Protein AF-A0A257MTI8-F1 (afdb_monomer_lite)

Sequence (269 aa):
MWIFDSYYKGAVHLWARERGLVRTAVLKPPSFYLHLPDPATHRGMIEALESLYRLEEASFCTIYGRQEGYLIYADRSVAEKIEIQTRYAAELYNVDVRRDQQYLAERDIFPCGGEDESRFSPDFESPLRAMRLHFSGDPLRRRAISRVELAWGEAEDEKGTEDGGEERRLRRLEGDERRILSDLMELVRLHDPDVLLVDRGDLWMPLLAAKASRLGLEEHISRSGGFLHGIQLCLPGGWPEGHTSRGPAIRPASQPCGALHSRHPHLLL

Radius of gyration: 24.29 Å; chains: 1; bounding box: 54×58×71 Å

Structure (mmCIF, N/CA/C/O backbone):
data_AF-A0A257MTI8-F1
#
_entry.id   AF-A0A257MTI8-F1
#
loop_
_atom_site.group_PDB
_atom_site.id
_atom_site.type_symbol
_atom_site.label_atom_id
_atom_site.label_alt_id
_atom_site.label_comp_id
_atom_site.label_asym_id
_atom_site.label_entity_id
_atom_site.label_seq_id
_atom_site.pdbx_PDB_ins_code
_atom_site.Cartn_x
_atom_site.Cartn_y
_atom_site.Cartn_z
_atom_site.occupancy
_atom_site.B_iso_or_equiv
_atom_site.auth_seq_id
_atom_site.auth_comp_id
_atom_site.auth_asym_id
_atom_site.auth_atom_id
_atom_site.pdbx_PDB_model_num
ATOM 1 N N . MET A 1 1 ? -15.590 -3.852 -12.534 1.00 74.62 1 MET A N 1
ATOM 2 C CA . MET A 1 1 ? -14.655 -2.800 -13.009 1.00 74.62 1 MET A CA 1
ATOM 3 C C . MET A 1 1 ? -13.239 -3.324 -12.857 1.00 74.62 1 MET A C 1
ATOM 5 O O . MET A 1 1 ? -12.871 -3.616 -11.729 1.00 74.62 1 MET A O 1
ATOM 9 N N . TRP A 1 2 ? -12.454 -3.416 -13.936 1.00 80.75 2 TRP A N 1
ATOM 10 C CA . TRP A 1 2 ? -11.105 -3.986 -13.859 1.00 80.75 2 TRP A CA 1
ATOM 11 C C . TRP A 1 2 ? -10.100 -2.966 -13.321 1.00 80.75 2 TRP A C 1
ATOM 13 O O . TRP A 1 2 ? -9.698 -2.046 -14.037 1.00 80.75 2 TRP A O 1
ATOM 23 N N . ILE A 1 3 ? -9.724 -3.091 -12.048 1.00 84.06 3 ILE A N 1
ATOM 24 C CA . ILE A 1 3 ? -8.830 -2.143 -11.368 1.00 84.06 3 ILE A CA 1
ATOM 25 C C . ILE A 1 3 ? -7.390 -2.648 -11.439 1.00 84.06 3 ILE A C 1
ATOM 27 O O . ILE A 1 3 ? -7.091 -3.728 -10.937 1.00 84.06 3 ILE A O 1
ATOM 31 N N . PHE A 1 4 ? -6.512 -1.835 -12.022 1.00 82.81 4 PHE A N 1
ATOM 32 C CA . PHE A 1 4 ? -5.066 -2.044 -12.057 1.00 82.81 4 PHE A CA 1
ATOM 33 C C . PHE A 1 4 ? -4.373 -1.575 -10.784 1.00 82.81 4 PHE A C 1
ATOM 35 O O . PHE A 1 4 ? -3.463 -2.238 -10.297 1.00 82.81 4 PHE A O 1
ATOM 42 N N . ASP A 1 5 ? -4.789 -0.422 -10.259 1.00 82.69 5 ASP A N 1
ATOM 43 C CA . ASP A 1 5 ? -4.158 0.182 -9.090 1.00 82.69 5 ASP A CA 1
ATOM 44 C C . ASP A 1 5 ? -5.153 1.028 -8.291 1.00 82.69 5 ASP A C 1
ATOM 46 O O . ASP A 1 5 ? -6.152 1.530 -8.822 1.00 82.69 5 ASP A O 1
ATOM 50 N N . SER A 1 6 ? -4.871 1.207 -7.005 1.00 86.19 6 SER A N 1
ATOM 51 C CA . SER A 1 6 ? -5.621 2.084 -6.123 1.00 86.19 6 SER A CA 1
ATOM 52 C C . SER A 1 6 ? -4.715 2.824 -5.148 1.00 86.19 6 SER A C 1
ATOM 54 O O . SER A 1 6 ? -3.756 2.285 -4.599 1.00 86.19 6 SER A O 1
ATOM 56 N N . TYR A 1 7 ? -5.048 4.083 -4.878 1.00 85.94 7 TYR A N 1
ATOM 57 C CA . TYR A 1 7 ? -4.367 4.857 -3.845 1.00 85.94 7 TYR A CA 1
ATOM 58 C C . TYR A 1 7 ? -5.289 5.898 -3.211 1.00 85.94 7 TYR A C 1
ATOM 60 O O . TYR A 1 7 ? -6.355 6.233 -3.731 1.00 85.94 7 TYR A O 1
ATOM 68 N N . TYR A 1 8 ? -4.866 6.446 -2.071 1.00 84.38 8 TYR A N 1
ATOM 69 C CA . TYR A 1 8 ? -5.591 7.497 -1.361 1.00 84.38 8 TYR A CA 1
ATOM 70 C C . TYR A 1 8 ? -4.802 8.809 -1.326 1.00 84.38 8 TYR A C 1
ATOM 72 O O . TYR A 1 8 ? -3.669 8.853 -0.850 1.00 84.38 8 TYR A O 1
ATOM 80 N N . LYS A 1 9 ? -5.428 9.899 -1.781 1.00 84.19 9 LYS A N 1
ATOM 81 C CA . LYS A 1 9 ? -4.914 11.276 -1.673 1.00 84.19 9 LYS A CA 1
ATOM 82 C C . LYS A 1 9 ? -6.074 12.257 -1.489 1.00 84.19 9 LYS A C 1
ATOM 84 O O . LYS A 1 9 ? -6.546 12.873 -2.439 1.00 84.19 9 LYS A O 1
ATOM 89 N N . GLY A 1 10 ? -6.612 12.330 -0.270 1.00 83.75 10 GLY A N 1
ATOM 90 C CA . GLY A 1 10 ? -7.827 13.104 0.055 1.00 83.75 10 GLY A CA 1
ATOM 91 C C . GLY A 1 10 ? -9.127 12.544 -0.551 1.00 83.75 10 GLY A C 1
ATOM 92 O O . GLY A 1 10 ? -10.220 12.926 -0.152 1.00 83.75 10 GLY A O 1
ATOM 93 N N . ALA A 1 11 ? -9.011 11.618 -1.497 1.00 86.88 11 ALA A N 1
ATOM 94 C CA . ALA A 1 11 ? -10.049 10.788 -2.084 1.00 86.88 11 ALA A CA 1
ATOM 95 C C . ALA A 1 11 ? -9.410 9.445 -2.472 1.00 86.88 11 ALA A C 1
ATOM 97 O O . ALA A 1 11 ? -8.180 9.346 -2.525 1.00 86.88 11 ALA A O 1
ATOM 98 N N . VAL A 1 12 ? -10.222 8.424 -2.742 1.00 87.25 12 VAL A N 1
ATOM 99 C CA . VAL A 1 12 ? -9.733 7.174 -3.329 1.00 87.25 12 VAL A CA 1
ATOM 100 C C . VAL A 1 12 ? -9.647 7.356 -4.833 1.00 87.25 12 VAL A C 1
ATOM 102 O O . VAL A 1 12 ? -10.569 7.847 -5.479 1.00 87.25 12 VAL A O 1
ATOM 105 N N . HIS A 1 13 ? -8.507 6.986 -5.379 1.00 87.19 13 HIS A N 1
ATOM 106 C CA . HIS A 1 13 ? -8.210 6.999 -6.793 1.00 87.19 13 HIS A CA 1
ATOM 107 C C . HIS A 1 13 ? -8.095 5.551 -7.242 1.00 87.19 13 HIS A C 1
ATOM 109 O O . HIS A 1 13 ? -7.341 4.792 -6.640 1.00 87.19 13 HIS A O 1
ATOM 115 N N . LEU A 1 14 ? -8.866 5.179 -8.258 1.00 87.00 14 LEU A N 1
ATOM 116 C CA . LEU A 1 14 ? -8.877 3.847 -8.849 1.00 87.00 14 LEU A CA 1
ATOM 117 C C . LEU A 1 14 ? -8.410 3.978 -10.292 1.00 87.00 14 LEU A C 1
ATOM 119 O O . LEU A 1 14 ? -8.975 4.763 -11.052 1.00 87.00 14 LEU A O 1
ATOM 123 N N . TRP A 1 15 ? -7.381 3.236 -10.667 1.00 84.44 15 TRP A N 1
ATOM 124 C CA . TRP A 1 15 ? -6.911 3.155 -12.039 1.00 84.44 15 TRP A CA 1
ATOM 125 C C . TRP A 1 15 ? -7.579 1.951 -12.694 1.00 84.44 15 TRP A C 1
ATOM 127 O O . TRP A 1 15 ? -7.250 0.815 -12.367 1.00 84.44 15 TRP A O 1
ATOM 137 N N . ALA A 1 16 ? -8.570 2.192 -13.550 1.00 81.94 16 ALA A N 1
ATOM 138 C CA . ALA A 1 16 ? -9.372 1.142 -14.165 1.00 81.94 16 ALA A CA 1
ATOM 139 C C . ALA A 1 16 ? -9.130 1.061 -15.672 1.00 81.94 16 ALA A C 1
ATOM 141 O O . ALA A 1 16 ? -8.993 2.089 -16.336 1.00 81.94 16 ALA A O 1
ATOM 142 N N . ARG A 1 17 ? -9.145 -0.154 -16.224 1.00 77.06 17 ARG A N 1
ATOM 143 C CA . ARG A 1 17 ? -8.886 -0.396 -17.650 1.00 77.06 17 ARG A CA 1
ATOM 144 C C . ARG A 1 17 ? -9.821 0.389 -18.561 1.00 77.06 17 ARG A C 1
ATOM 146 O O . ARG A 1 17 ? -9.365 1.079 -19.464 1.00 77.06 17 ARG A O 1
ATOM 153 N N . GLU A 1 18 ? -11.124 0.329 -18.304 1.00 75.88 18 GLU A N 1
ATOM 154 C CA . GLU A 1 18 ? -12.132 0.906 -19.200 1.00 75.88 18 GLU A CA 1
ATOM 155 C C . GLU A 1 18 ? -12.275 2.428 -19.054 1.00 75.88 18 GLU A C 1
ATOM 157 O O . GLU A 1 18 ? -12.812 3.091 -19.938 1.00 75.88 18 GLU A O 1
ATOM 162 N N . ARG A 1 19 ? -11.860 2.990 -17.912 1.00 67.12 19 ARG A N 1
ATOM 163 C CA . ARG A 1 19 ? -12.182 4.377 -17.524 1.00 67.12 19 ARG A CA 1
ATOM 164 C C . ARG A 1 19 ? -10.955 5.229 -17.202 1.00 67.12 19 ARG A C 1
ATOM 166 O O . ARG A 1 19 ? -11.109 6.407 -16.886 1.00 67.12 19 ARG A O 1
ATOM 173 N N . GLY A 1 20 ? -9.756 4.653 -17.267 1.00 75.75 20 GLY A N 1
ATOM 174 C CA . GLY A 1 20 ? -8.535 5.289 -16.792 1.00 75.75 20 GLY A CA 1
ATOM 175 C C . GLY A 1 20 ? -8.624 5.626 -15.302 1.00 75.75 20 GLY A C 1
ATOM 176 O O . GLY A 1 20 ? -9.173 4.869 -14.500 1.00 75.75 20 GLY A O 1
ATOM 177 N N . LEU A 1 21 ? -8.087 6.785 -14.918 1.00 76.69 21 LEU A N 1
ATOM 178 C CA . LEU A 1 21 ? -8.111 7.242 -13.532 1.00 76.69 21 LEU A CA 1
ATOM 179 C C . LEU A 1 21 ? -9.516 7.713 -13.119 1.00 76.69 21 LEU A C 1
ATOM 181 O O . LEU A 1 21 ? -9.969 8.791 -13.501 1.00 76.69 21 LEU A O 1
ATOM 185 N N . VAL A 1 22 ? -10.162 6.949 -12.243 1.00 80.56 22 VAL A N 1
ATOM 186 C CA . VAL A 1 22 ? -11.437 7.284 -11.608 1.00 80.56 22 VAL A CA 1
ATOM 187 C C . VAL A 1 22 ? -11.180 7.801 -10.196 1.00 80.56 22 VAL A C 1
ATOM 189 O O . VAL A 1 22 ? -10.654 7.098 -9.334 1.00 80.56 22 VAL A O 1
ATOM 192 N N . ARG A 1 23 ? -11.583 9.043 -9.924 1.00 80.50 23 ARG A N 1
ATOM 193 C CA . ARG A 1 23 ? -11.554 9.613 -8.572 1.00 80.50 23 ARG A CA 1
ATOM 194 C C . ARG A 1 23 ? -12.895 9.383 -7.890 1.00 80.50 23 ARG A C 1
ATOM 196 O O . ARG A 1 23 ? -13.915 9.879 -8.360 1.00 80.50 23 ARG A O 1
ATOM 203 N N . THR A 1 24 ? -12.872 8.732 -6.734 1.00 78.31 24 THR A N 1
ATOM 204 C CA . THR A 1 24 ? -14.057 8.516 -5.906 1.00 78.31 24 THR A CA 1
ATOM 205 C C . THR A 1 24 ? -13.877 9.098 -4.510 1.00 78.31 24 THR A C 1
ATOM 207 O O . THR A 1 24 ? -12.867 8.889 -3.838 1.00 78.31 24 THR A O 1
ATOM 210 N N . ALA A 1 25 ? -14.872 9.853 -4.052 1.00 68.19 25 ALA A N 1
ATOM 211 C CA . ALA A 1 25 ? -14.860 10.420 -2.712 1.00 68.19 25 ALA A CA 1
ATOM 212 C C . ALA A 1 25 ? -14.921 9.313 -1.646 1.00 68.19 25 ALA A C 1
ATOM 214 O O . ALA A 1 25 ? -15.744 8.398 -1.721 1.00 68.19 25 ALA A O 1
ATOM 215 N N . VAL A 1 26 ? -14.068 9.425 -0.625 1.00 63.75 26 VAL A N 1
ATOM 216 C CA . VAL A 1 26 ? -14.186 8.605 0.585 1.00 63.75 26 VAL A CA 1
AT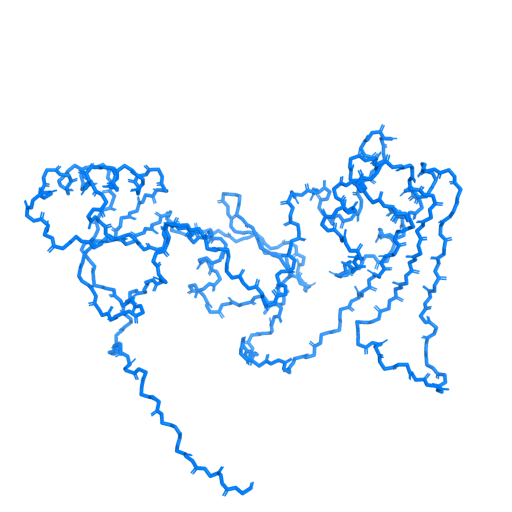OM 217 C C . VAL A 1 26 ? -15.148 9.302 1.527 1.00 63.75 26 VAL A C 1
ATOM 219 O O . VAL A 1 26 ? -14.919 10.441 1.917 1.00 63.75 26 VAL A O 1
ATOM 222 N N . LEU A 1 27 ? -16.233 8.616 1.875 1.00 63.06 27 LEU A N 1
ATOM 223 C CA . LEU A 1 27 ? -17.339 9.212 2.627 1.00 63.06 27 LEU A CA 1
ATOM 224 C C . LEU A 1 27 ? -17.143 9.185 4.149 1.00 63.06 27 LEU A C 1
ATOM 226 O O . LEU A 1 27 ? -17.849 9.890 4.860 1.00 63.06 27 LEU A O 1
ATOM 230 N N . LYS A 1 28 ? -16.219 8.369 4.666 1.00 73.25 28 LYS A N 1
ATOM 231 C CA . LYS A 1 28 ? -16.028 8.174 6.113 1.00 73.25 28 LYS A CA 1
ATOM 232 C C . LYS A 1 28 ? -14.661 8.682 6.566 1.00 73.25 28 LYS A C 1
ATOM 234 O O . LYS A 1 28 ? -13.735 8.603 5.768 1.00 73.25 28 LYS A O 1
ATOM 239 N N . PRO A 1 29 ? -14.482 9.138 7.817 1.00 80.38 29 PRO A N 1
ATOM 240 C CA . PRO A 1 29 ? -13.157 9.369 8.402 1.00 80.38 29 PRO A CA 1
ATOM 241 C C . PRO A 1 29 ? -12.362 8.052 8.557 1.00 80.38 29 PRO A C 1
ATOM 243 O O . PRO A 1 29 ? -12.941 6.972 8.390 1.00 80.38 29 PRO A O 1
ATOM 246 N N . PRO A 1 30 ? -11.043 8.097 8.832 1.00 86.81 30 PRO A N 1
ATOM 247 C CA . PRO A 1 30 ? -10.321 6.935 9.351 1.00 86.81 30 PRO A CA 1
ATOM 248 C C . PRO A 1 30 ? -10.959 6.457 10.655 1.00 86.81 30 PRO A C 1
ATOM 250 O O . PRO A 1 30 ? -11.471 7.263 11.434 1.00 86.81 30 PRO A O 1
ATOM 253 N N . SER A 1 31 ? -10.980 5.143 10.847 1.00 92.38 31 SER A N 1
ATOM 254 C CA . SER A 1 31 ? -11.559 4.539 12.038 1.00 92.38 31 SER A CA 1
ATOM 255 C C . SER A 1 31 ? -10.975 3.162 12.306 1.00 92.38 31 SER A C 1
ATOM 257 O O . SER A 1 31 ? -10.708 2.425 11.358 1.00 92.38 31 SER A O 1
ATOM 259 N N . PHE A 1 32 ? -10.870 2.792 13.576 1.00 94.44 32 PHE A N 1
ATOM 260 C CA . PHE A 1 32 ? -10.380 1.491 14.022 1.00 94.44 32 PHE A CA 1
ATOM 261 C C . PHE A 1 32 ? -11.199 0.988 15.213 1.00 94.44 32 PHE A C 1
ATOM 263 O O . PHE A 1 32 ? -11.864 1.777 15.893 1.00 94.44 32 PHE A O 1
ATOM 270 N N . TYR A 1 33 ? -11.170 -0.322 15.457 1.00 96.25 33 TYR A N 1
ATOM 271 C CA . TYR A 1 33 ? -11.830 -0.905 16.624 1.00 96.25 33 TYR A CA 1
ATOM 272 C C . TYR A 1 33 ? -10.858 -1.025 17.794 1.00 96.25 33 TYR A C 1
ATOM 274 O O . TYR A 1 33 ? -9.679 -1.320 17.602 1.00 96.25 33 TYR A O 1
ATOM 282 N N . LEU A 1 34 ? -11.382 -0.833 18.999 1.00 97.06 34 LEU A N 1
ATOM 283 C CA . LEU A 1 34 ? -10.705 -1.019 20.273 1.00 97.06 34 LEU A CA 1
ATOM 284 C C . LEU A 1 34 ? -11.485 -2.036 21.102 1.00 97.06 34 LEU A C 1
ATOM 286 O O . LEU A 1 34 ? -12.664 -1.830 21.376 1.00 97.06 34 LEU A O 1
ATOM 290 N N . HIS A 1 35 ? -10.812 -3.083 21.560 1.00 96.44 35 HIS A N 1
ATOM 291 C CA . HIS A 1 35 ? -11.269 -3.935 22.648 1.00 96.44 35 HIS A CA 1
ATOM 292 C C . HIS A 1 35 ? -10.339 -3.765 23.854 1.00 96.44 35 HIS A C 1
ATOM 294 O O . HIS A 1 35 ? -9.115 -3.725 23.720 1.00 96.44 35 HIS A O 1
ATOM 300 N N . LEU A 1 36 ? -10.933 -3.646 25.039 1.00 95.25 36 LEU A N 1
ATOM 301 C CA . LEU A 1 36 ? -10.227 -3.577 26.314 1.00 95.25 36 LEU A CA 1
ATOM 302 C C . LEU A 1 36 ? -10.679 -4.766 27.168 1.00 95.25 36 LEU A C 1
ATOM 304 O O . LEU A 1 36 ? -11.879 -4.865 27.428 1.00 95.25 36 LEU A O 1
ATOM 308 N N . PRO A 1 37 ? -9.758 -5.625 27.645 1.00 90.94 37 PRO A N 1
ATOM 309 C CA . PRO A 1 37 ? -10.112 -6.737 28.529 1.00 90.94 37 PRO A CA 1
ATOM 310 C C . PRO A 1 37 ? -10.783 -6.285 29.835 1.00 90.94 37 PRO A C 1
ATOM 312 O O . PRO A 1 37 ? -11.686 -6.953 30.329 1.00 90.94 37 PRO A O 1
ATOM 315 N N . ASP A 1 38 ? -10.362 -5.134 30.372 1.00 91.12 38 ASP A N 1
ATOM 316 C CA . ASP A 1 38 ? -10.988 -4.476 31.520 1.00 91.12 38 ASP A CA 1
ATOM 317 C C . ASP A 1 38 ? -11.201 -2.979 31.222 1.00 91.12 38 ASP A C 1
ATOM 319 O O . ASP A 1 38 ? -10.305 -2.156 31.416 1.00 91.12 38 ASP A O 1
ATOM 323 N N . PRO A 1 39 ? -12.379 -2.574 30.717 1.00 90.62 39 PRO A N 1
ATOM 324 C CA . PRO A 1 39 ? -12.663 -1.165 30.450 1.00 90.62 39 PRO A CA 1
ATOM 325 C C . PRO A 1 39 ? -12.681 -0.299 31.720 1.00 90.62 39 PRO A C 1
ATOM 327 O O . PRO A 1 39 ? -12.441 0.910 31.653 1.00 90.62 39 PRO A O 1
ATOM 330 N N . ALA A 1 40 ? -12.946 -0.885 32.896 1.00 92.00 40 ALA A N 1
ATOM 331 C CA . ALA A 1 40 ? -13.096 -0.129 34.135 1.00 92.00 40 ALA A CA 1
ATOM 332 C C . ALA A 1 40 ? -11.767 0.484 34.605 1.00 92.00 40 ALA A C 1
ATOM 334 O O . ALA A 1 40 ? -11.764 1.597 35.138 1.00 92.00 40 ALA A O 1
ATOM 335 N N . THR A 1 41 ? -10.637 -0.179 34.343 1.00 93.06 41 THR A N 1
ATOM 336 C CA . THR A 1 41 ? -9.292 0.340 34.652 1.00 93.06 41 THR A CA 1
ATOM 337 C C . THR A 1 41 ? -8.868 1.494 33.748 1.00 93.06 41 THR A C 1
ATOM 339 O O . THR A 1 41 ? -7.884 2.175 34.041 1.00 93.06 41 THR A O 1
ATOM 342 N N . HIS A 1 42 ? -9.608 1.747 32.667 1.00 93.62 42 HIS A N 1
ATOM 343 C CA . HIS A 1 42 ? -9.275 2.744 31.652 1.00 93.62 42 HIS A CA 1
ATOM 344 C C . HIS A 1 42 ? -10.362 3.813 31.456 1.00 93.62 42 HIS A C 1
ATOM 346 O O . HIS A 1 42 ? -10.316 4.543 30.468 1.00 93.62 42 HIS A O 1
ATOM 352 N N . ARG A 1 43 ? -11.297 3.975 32.406 1.00 93.81 43 ARG A N 1
ATOM 353 C CA . ARG A 1 43 ? -12.413 4.944 32.306 1.00 93.81 43 ARG A CA 1
ATOM 354 C C . ARG A 1 43 ? -11.983 6.357 31.928 1.00 93.81 43 ARG A C 1
ATOM 356 O O . ARG A 1 43 ? -12.509 6.903 30.971 1.00 93.81 43 ARG A O 1
ATOM 363 N N . GLY A 1 44 ? -10.971 6.911 32.598 1.00 94.81 44 GLY A N 1
ATOM 364 C CA . GLY A 1 44 ? -10.496 8.265 32.288 1.00 94.81 44 GLY A CA 1
ATOM 365 C C . GLY A 1 44 ? -9.928 8.409 30.868 1.00 94.81 44 GLY A C 1
ATOM 366 O O . GLY A 1 44 ? -10.013 9.480 30.277 1.00 94.81 44 GLY A O 1
ATOM 367 N N . MET A 1 45 ? -9.376 7.335 30.290 1.00 95.50 45 MET A N 1
ATOM 368 C CA . MET A 1 45 ? -8.955 7.324 28.885 1.00 95.50 45 MET A CA 1
ATOM 369 C C . MET A 1 45 ? -10.167 7.286 27.951 1.00 95.50 45 MET A C 1
ATOM 371 O O . MET A 1 45 ? -10.188 8.019 26.970 1.00 95.50 45 MET A O 1
ATOM 375 N N . ILE A 1 46 ? -11.164 6.451 28.256 1.00 95.44 46 ILE A N 1
ATOM 376 C CA . ILE A 1 46 ? -12.394 6.323 27.463 1.00 95.44 46 ILE A CA 1
ATOM 377 C C . ILE A 1 46 ? -13.151 7.658 27.448 1.00 95.44 46 ILE A C 1
ATOM 379 O O . ILE A 1 46 ? -13.437 8.167 26.372 1.00 95.44 46 ILE A O 1
ATOM 383 N N . GLU A 1 47 ? -13.357 8.287 28.608 1.00 95.50 47 GLU A N 1
ATOM 384 C CA . GLU A 1 47 ? -13.993 9.611 28.730 1.00 95.50 47 GLU A CA 1
ATOM 385 C C . GLU A 1 47 ? -13.237 10.685 27.925 1.00 95.50 47 GLU A C 1
ATOM 387 O O . GLU A 1 47 ? -13.833 11.507 27.225 1.00 95.50 47 GLU A O 1
ATOM 392 N N . ALA A 1 48 ? -11.900 10.663 27.968 1.00 95.81 48 ALA A N 1
ATOM 393 C CA . ALA A 1 48 ? -11.086 11.571 27.166 1.00 95.81 48 ALA A CA 1
ATOM 394 C C . ALA A 1 48 ? -11.256 11.314 25.658 1.00 95.81 48 ALA A C 1
ATOM 396 O O . ALA A 1 48 ? -11.378 12.269 24.889 1.00 95.81 48 ALA A O 1
ATOM 397 N N . LEU A 1 49 ? -11.301 10.049 25.228 1.00 95.56 49 LEU A N 1
ATOM 398 C CA . LEU A 1 49 ? -11.543 9.681 23.831 1.00 95.56 49 LEU A CA 1
ATOM 399 C C . LEU A 1 49 ? -12.931 10.126 23.359 1.00 95.56 49 LEU A C 1
ATOM 401 O O . LEU A 1 49 ? -13.020 10.686 22.272 1.00 95.56 49 LEU A O 1
ATOM 405 N N . GLU A 1 50 ? -13.974 9.950 24.174 1.00 95.31 50 GLU A N 1
ATOM 406 C CA . GLU A 1 50 ? -15.338 10.425 23.889 1.00 95.31 50 GLU A CA 1
ATOM 407 C C . GLU A 1 50 ? -15.404 11.947 23.732 1.00 95.31 50 GLU A C 1
ATOM 409 O O . GLU A 1 50 ? -16.143 12.458 22.892 1.00 95.31 50 GLU A O 1
ATOM 414 N N . SER A 1 51 ? -14.616 12.684 24.521 1.00 95.88 51 SER A N 1
ATOM 415 C CA . SER A 1 51 ? -14.583 14.149 24.452 1.00 95.88 51 SER A CA 1
ATOM 416 C C . SER A 1 51 ? -13.857 14.692 23.214 1.00 95.88 51 SER A C 1
ATOM 418 O O . SER A 1 51 ? -14.193 15.771 22.724 1.00 95.88 51 SER A O 1
ATOM 420 N N . LEU A 1 52 ? -12.850 13.966 22.712 1.00 95.44 52 LEU A N 1
ATOM 421 C CA . LEU A 1 52 ? -11.950 14.428 21.648 1.00 95.44 52 LEU A CA 1
ATOM 422 C C . LEU A 1 52 ? -12.306 13.865 20.270 1.00 95.44 52 LEU A C 1
ATOM 424 O O . LEU A 1 52 ? -12.024 14.502 19.254 1.00 95.44 52 LEU A O 1
ATOM 428 N N . TYR A 1 53 ? -12.893 12.671 20.226 1.00 95.31 53 TYR A N 1
ATOM 429 C CA . TYR A 1 53 ? -13.166 11.926 19.005 1.00 95.31 53 TYR A CA 1
ATOM 430 C C . TYR A 1 53 ? -14.588 11.382 19.017 1.00 95.31 53 TYR A C 1
ATOM 432 O O . TYR A 1 53 ? -15.206 11.181 20.058 1.00 95.31 53 TYR A O 1
ATOM 440 N N . ARG A 1 54 ? -15.106 11.065 17.828 1.00 95.31 54 ARG A N 1
ATOM 441 C CA . ARG A 1 54 ? -16.323 10.260 17.742 1.00 95.31 54 ARG A CA 1
ATOM 442 C C . ARG A 1 54 ? -15.982 8.835 18.184 1.00 95.31 54 ARG A C 1
ATOM 444 O O . ARG A 1 54 ? -15.195 8.159 17.517 1.00 95.31 54 ARG A O 1
ATOM 451 N N . LEU A 1 55 ? -16.593 8.409 19.283 1.00 95.12 55 LEU A N 1
ATOM 452 C CA . LEU A 1 55 ? -16.522 7.064 19.841 1.00 95.12 55 LEU A CA 1
ATOM 453 C C . LEU A 1 55 ? -17.912 6.427 19.779 1.00 95.12 55 LEU A C 1
ATOM 455 O O . LEU A 1 55 ? -18.901 7.063 20.134 1.00 95.12 55 LEU A O 1
ATOM 459 N N . GLU A 1 56 ? -17.999 5.184 19.321 1.00 95.44 56 GLU A N 1
ATOM 460 C CA . GLU A 1 56 ? -19.242 4.409 19.342 1.00 95.44 56 GLU A CA 1
ATOM 461 C C . GLU A 1 56 ? -18.992 3.067 20.010 1.00 95.44 56 GLU A C 1
ATOM 463 O O . GLU A 1 56 ? -18.086 2.348 19.592 1.00 95.44 56 GLU A O 1
ATOM 468 N N . GLU A 1 57 ? -19.821 2.684 20.979 1.00 95.38 57 GLU A N 1
ATOM 469 C CA . GLU A 1 57 ? -19.868 1.291 21.422 1.00 95.38 57 GLU A CA 1
ATOM 470 C C . GLU A 1 57 ? -20.214 0.391 20.231 1.00 95.38 57 GLU A C 1
ATOM 472 O O . GLU A 1 57 ? -21.109 0.679 19.427 1.00 95.38 57 GLU A O 1
ATOM 477 N N . ALA A 1 58 ? -19.445 -0.678 20.064 1.00 94.19 58 ALA A N 1
ATOM 478 C CA . ALA A 1 58 ? -19.561 -1.555 18.920 1.00 94.19 58 ALA A CA 1
ATOM 479 C C . ALA A 1 58 ? -19.238 -2.995 19.296 1.00 94.19 58 ALA A C 1
ATOM 481 O O . ALA A 1 58 ? -18.231 -3.290 19.936 1.00 94.19 58 ALA A O 1
ATOM 482 N N . SER A 1 59 ? -20.059 -3.889 18.763 1.00 94.94 59 SER A N 1
ATOM 483 C CA . SER A 1 59 ? -19.756 -5.306 18.688 1.00 94.94 59 SER A CA 1
ATOM 484 C C . SER A 1 59 ? -19.141 -5.613 17.322 1.00 94.94 59 SER A C 1
ATOM 486 O O . SER A 1 59 ? -19.617 -5.097 16.305 1.00 94.94 59 SER A O 1
ATOM 488 N N . PHE A 1 60 ? -18.085 -6.422 17.270 1.00 94.19 60 PHE A N 1
ATOM 489 C CA . PHE A 1 60 ? -17.382 -6.767 16.029 1.00 94.19 60 PHE A CA 1
ATOM 490 C C . PHE A 1 60 ? -16.873 -8.216 16.045 1.00 94.19 60 PHE A C 1
ATOM 492 O O . PHE A 1 60 ? -16.501 -8.738 17.091 1.00 94.19 60 PHE A O 1
ATOM 499 N N . CYS A 1 61 ? -16.877 -8.901 14.896 1.00 93.69 61 CYS A N 1
ATOM 500 C CA . CYS A 1 61 ? -16.272 -10.229 14.757 1.00 93.69 61 CYS A CA 1
ATOM 501 C C . CYS A 1 61 ? -14.782 -10.056 14.396 1.00 93.69 61 CYS A C 1
ATOM 503 O O . CYS A 1 61 ? -14.441 -9.308 13.478 1.00 93.69 61 CYS A O 1
ATOM 505 N N . THR A 1 62 ? -13.913 -10.779 15.092 1.00 90.94 62 THR A N 1
ATOM 506 C CA . THR A 1 62 ? -12.498 -10.998 14.755 1.00 90.94 62 THR A CA 1
ATOM 507 C C . THR A 1 62 ? -12.322 -12.426 14.232 1.00 90.94 62 THR A C 1
ATOM 509 O O . THR A 1 62 ? -13.249 -13.238 14.305 1.00 90.94 62 THR A O 1
ATOM 512 N N . ILE A 1 63 ? -11.115 -12.784 13.789 1.00 88.00 63 ILE A N 1
ATOM 513 C CA . ILE A 1 63 ? -10.780 -14.182 13.460 1.00 88.00 63 ILE A CA 1
ATOM 514 C C . ILE A 1 63 ? -10.906 -15.141 14.661 1.00 88.00 63 ILE A C 1
ATOM 516 O O . ILE A 1 63 ? -11.034 -16.346 14.467 1.00 88.00 63 ILE A O 1
ATOM 520 N N . TYR A 1 64 ? -10.902 -14.616 15.891 1.00 88.44 64 TYR A N 1
ATOM 521 C CA . TYR A 1 64 ? -11.029 -15.385 17.134 1.00 88.44 64 TYR A CA 1
ATOM 522 C C . TYR A 1 64 ? -12.451 -15.379 17.707 1.00 88.44 64 TYR A C 1
ATOM 524 O O . TYR A 1 64 ? -12.696 -15.962 18.760 1.00 88.44 64 TYR A O 1
ATOM 532 N N . GLY A 1 65 ? -13.396 -14.733 17.022 1.00 91.06 65 GLY A N 1
ATOM 533 C CA . GLY A 1 65 ? -14.782 -14.621 17.458 1.00 91.06 65 GLY A CA 1
ATOM 534 C C . GLY A 1 65 ? -15.208 -13.188 17.748 1.00 91.06 65 GLY A C 1
ATOM 535 O O . GLY A 1 65 ? -14.520 -12.218 17.422 1.00 91.06 65 GLY A O 1
ATOM 536 N N . ARG A 1 66 ? -16.409 -13.065 18.309 1.00 95.06 66 ARG A N 1
ATOM 537 C CA . ARG A 1 66 ? -17.076 -11.789 18.570 1.00 95.06 66 ARG A CA 1
ATOM 538 C C . ARG A 1 66 ? -16.477 -11.097 19.792 1.00 95.06 66 ARG A C 1
ATOM 540 O O . ARG A 1 66 ? -16.260 -11.746 20.808 1.00 95.06 66 ARG A O 1
ATOM 547 N N . GLN A 1 67 ? -16.265 -9.793 19.677 1.00 95.31 67 GLN A N 1
ATOM 548 C CA . GLN A 1 67 ? -15.770 -8.920 20.732 1.00 95.31 67 GLN A CA 1
ATOM 549 C C . GLN A 1 67 ? -16.711 -7.735 20.933 1.00 95.31 67 GLN A C 1
ATOM 551 O O . GLN A 1 67 ? -17.344 -7.263 19.986 1.00 95.31 67 GLN A O 1
ATOM 556 N N . GLU A 1 68 ? -16.765 -7.251 22.170 1.00 95.56 68 GLU A N 1
ATOM 557 C CA . GLU A 1 68 ? -17.400 -5.986 22.537 1.00 95.56 68 GLU A CA 1
ATOM 558 C C . GLU A 1 68 ? -16.320 -4.930 22.775 1.00 95.56 68 GLU A C 1
ATOM 560 O O . GLU A 1 68 ? -15.253 -5.221 23.323 1.00 95.56 68 GLU A O 1
ATOM 565 N N . GLY A 1 69 ? -16.583 -3.697 22.364 1.00 95.81 69 GLY A N 1
ATOM 566 C CA . GLY A 1 69 ? -15.631 -2.611 22.517 1.00 95.81 69 GLY A CA 1
ATOM 567 C C . GLY A 1 69 ? -16.125 -1.338 21.856 1.00 95.81 69 GLY A C 1
ATOM 568 O O . GLY A 1 69 ? -17.305 -1.003 21.934 1.00 95.81 69 GLY A O 1
ATOM 569 N N . TYR A 1 70 ? -15.217 -0.631 21.193 1.00 96.38 70 TYR A N 1
ATOM 570 C CA . TYR A 1 70 ? -15.481 0.688 20.638 1.00 96.38 70 TYR A CA 1
ATOM 571 C C . TYR A 1 70 ? -15.006 0.801 19.190 1.00 96.38 70 TYR A C 1
ATOM 573 O O . TYR A 1 70 ? -13.964 0.267 18.823 1.00 96.38 70 TYR A O 1
ATOM 581 N N . LEU A 1 71 ? -15.746 1.542 18.369 1.00 96.12 71 LEU A N 1
ATOM 582 C CA . LEU A 1 71 ? -15.291 2.080 17.093 1.00 96.12 71 LEU A CA 1
ATOM 583 C C . LEU A 1 71 ? -14.858 3.533 17.312 1.00 96.12 71 LEU A C 1
ATOM 585 O O . LEU A 1 71 ? -15.677 4.383 17.664 1.00 96.12 71 LEU A O 1
ATOM 589 N N . ILE A 1 72 ? -13.580 3.813 17.078 1.00 95.88 72 ILE A N 1
ATOM 590 C CA . ILE A 1 72 ? -12.987 5.145 17.222 1.00 95.88 72 ILE A CA 1
ATOM 591 C C . ILE A 1 72 ? -12.778 5.730 15.830 1.00 95.88 72 ILE A C 1
ATOM 593 O O . ILE A 1 72 ? -12.119 5.108 15.000 1.00 95.88 72 ILE A O 1
ATOM 597 N N . TYR A 1 73 ? -13.287 6.935 15.572 1.00 94.00 73 TYR A N 1
ATOM 598 C CA . TYR A 1 73 ? -13.025 7.663 14.327 1.00 94.00 73 TYR A CA 1
ATOM 599 C C . TYR A 1 73 ? -11.814 8.580 14.496 1.00 94.00 73 TYR A C 1
ATOM 601 O O . TYR A 1 73 ? -11.947 9.783 14.737 1.00 94.00 73 TYR A O 1
ATOM 609 N N . ALA A 1 74 ? -10.629 7.990 14.391 1.00 93.00 74 ALA A N 1
ATOM 610 C CA . ALA A 1 74 ? -9.360 8.688 14.478 1.00 93.00 74 ALA A CA 1
ATOM 611 C C . ALA A 1 74 ? -8.305 8.029 13.582 1.00 93.00 74 ALA A C 1
ATOM 613 O O . ALA A 1 74 ? -8.512 6.944 13.032 1.00 93.00 74 ALA A O 1
ATOM 614 N N . ASP A 1 75 ? -7.173 8.708 13.419 1.00 90.38 75 ASP A N 1
ATOM 615 C CA . ASP A 1 75 ? -6.025 8.164 12.705 1.00 90.38 75 ASP A CA 1
ATOM 616 C C . ASP A 1 75 ? -5.153 7.263 13.597 1.00 90.38 75 ASP A C 1
ATOM 618 O O . ASP A 1 75 ? -5.352 7.125 14.808 1.00 90.38 75 ASP A O 1
ATOM 622 N N . ARG A 1 76 ? -4.147 6.650 12.970 1.00 92.00 76 ARG A N 1
ATOM 623 C CA . ARG A 1 76 ? -3.186 5.753 13.615 1.00 92.00 76 ARG A CA 1
ATOM 624 C C . ARG A 1 76 ? -2.429 6.399 14.784 1.00 92.00 76 ARG A C 1
ATOM 626 O O . ARG A 1 76 ? -2.069 5.692 15.718 1.00 92.00 76 ARG A O 1
ATOM 633 N N . SER A 1 77 ? -2.220 7.716 14.784 1.00 94.06 77 SER A N 1
ATOM 634 C CA . SER A 1 77 ? -1.484 8.377 15.872 1.00 94.06 77 SER A CA 1
ATOM 635 C C . SER A 1 77 ? -2.232 8.302 17.208 1.00 94.06 77 SER A C 1
ATOM 637 O O . SER A 1 77 ? -1.623 8.324 18.278 1.00 94.06 77 SER A O 1
ATOM 639 N N . VAL A 1 78 ? -3.563 8.193 17.161 1.00 95.75 78 VAL A N 1
ATOM 640 C CA . VAL A 1 78 ? -4.404 8.005 18.347 1.00 95.75 78 VAL A CA 1
ATOM 641 C C . VAL A 1 78 ? -4.343 6.561 18.830 1.00 95.75 78 VAL A C 1
ATOM 643 O O . VAL A 1 78 ? -4.215 6.339 20.032 1.00 95.75 78 VAL A O 1
ATOM 646 N N . ALA A 1 79 ? -4.362 5.596 17.909 1.00 95.69 79 ALA A N 1
ATOM 647 C CA . ALA A 1 79 ? -4.173 4.180 18.219 1.00 95.69 79 ALA A CA 1
ATOM 648 C C . ALA A 1 79 ? -2.854 3.944 18.983 1.00 95.69 79 ALA A C 1
ATOM 650 O O . ALA A 1 79 ? -2.869 3.361 20.063 1.00 95.69 79 ALA A O 1
ATOM 651 N N . GLU A 1 80 ? -1.744 4.513 18.502 1.00 95.62 80 GLU A N 1
ATOM 652 C CA . GLU A 1 80 ? -0.423 4.408 19.148 1.00 95.62 80 GLU A CA 1
ATOM 653 C C . GLU A 1 80 ? -0.419 4.978 20.581 1.00 95.62 80 GLU A C 1
ATOM 655 O O . GLU A 1 80 ? 0.177 4.409 21.498 1.00 95.62 80 GLU A O 1
ATOM 660 N N . LYS A 1 81 ? -1.1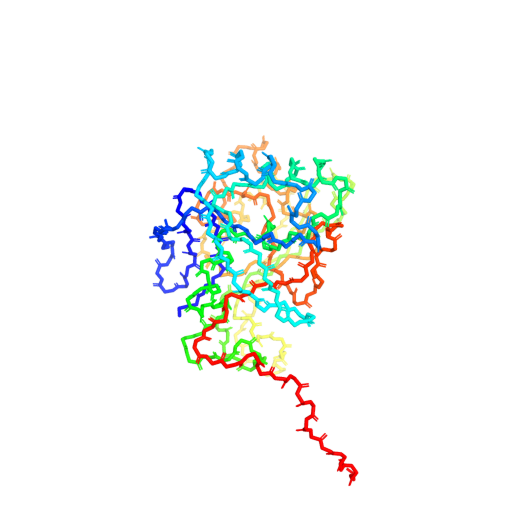32 6.086 20.823 1.00 96.56 81 LYS A N 1
ATOM 661 C CA . LYS A 1 81 ? -1.272 6.658 22.175 1.00 96.56 81 LYS A CA 1
ATOM 662 C C . LYS A 1 81 ? -2.080 5.755 23.105 1.00 96.56 81 LYS A C 1
ATOM 664 O O . LYS A 1 81 ? -1.727 5.639 24.279 1.00 96.56 81 LYS A O 1
ATOM 669 N N . ILE A 1 82 ? -3.137 5.122 22.594 1.00 96.38 82 ILE A N 1
ATOM 670 C CA . ILE A 1 82 ? -3.959 4.175 23.358 1.00 96.38 82 ILE A CA 1
ATOM 671 C C . ILE A 1 82 ? -3.114 2.972 23.786 1.00 96.38 82 ILE A C 1
ATOM 673 O O . ILE A 1 82 ? -3.171 2.578 24.951 1.00 96.38 82 ILE A O 1
ATOM 677 N N . GLU A 1 83 ? -2.284 2.418 22.899 1.00 95.19 83 GLU A N 1
ATOM 678 C CA . GLU A 1 83 ? -1.375 1.315 23.247 1.00 95.19 83 GLU A CA 1
ATOM 679 C C . GLU A 1 83 ? -0.441 1.702 24.394 1.00 95.19 83 GLU A C 1
ATOM 681 O O . GLU A 1 83 ? -0.374 1.005 25.408 1.00 95.19 83 GLU A O 1
ATOM 686 N N . ILE A 1 84 ? 0.222 2.856 24.287 1.00 95.19 84 ILE A N 1
ATOM 687 C CA . ILE A 1 84 ? 1.147 3.341 25.318 1.00 95.19 84 ILE A CA 1
ATOM 688 C C . ILE A 1 84 ? 0.418 3.544 26.654 1.00 95.19 84 ILE A C 1
ATOM 690 O O . ILE A 1 84 ? 0.880 3.073 27.696 1.00 95.19 84 ILE A O 1
ATOM 694 N N . GLN A 1 85 ? -0.734 4.218 26.640 1.00 95.00 85 GLN A N 1
ATOM 695 C CA . GLN A 1 85 ? -1.492 4.537 27.851 1.00 95.00 85 GLN A CA 1
ATOM 696 C C . GLN A 1 85 ? -2.066 3.288 28.536 1.00 95.00 85 GLN A C 1
ATOM 698 O O . GLN A 1 85 ? -2.123 3.228 29.765 1.00 95.00 85 GLN A O 1
ATOM 703 N N . THR A 1 86 ? -2.443 2.273 27.758 1.00 94.50 86 THR A N 1
ATOM 704 C CA . THR A 1 86 ? -2.936 0.985 28.272 1.00 94.50 86 THR A CA 1
ATOM 705 C C . THR A 1 86 ? -1.820 -0.008 28.582 1.00 94.50 86 THR A C 1
ATOM 707 O O . THR A 1 86 ? -2.108 -1.123 29.005 1.00 94.50 86 THR A O 1
ATOM 710 N N . ARG A 1 87 ? -0.545 0.374 28.408 1.00 93.25 87 ARG A N 1
ATOM 711 C CA . ARG A 1 87 ? 0.615 -0.525 28.541 1.00 93.25 87 ARG A CA 1
ATOM 712 C C . ARG A 1 87 ? 0.471 -1.777 27.667 1.00 93.25 87 ARG A C 1
ATOM 714 O O . ARG A 1 87 ? 0.783 -2.879 28.111 1.00 93.25 87 ARG A O 1
ATOM 721 N N . TYR A 1 88 ? -0.010 -1.586 26.440 1.00 91.31 88 TYR A N 1
ATOM 722 C CA . TYR A 1 88 ? -0.265 -2.629 25.444 1.00 91.31 88 TYR A CA 1
ATOM 723 C C . TYR A 1 88 ? -1.322 -3.665 25.864 1.00 91.31 88 TYR A C 1
ATOM 725 O O . TYR A 1 88 ? -1.363 -4.764 25.317 1.00 91.31 88 TYR A O 1
ATOM 733 N N . ALA A 1 89 ? -2.191 -3.326 26.825 1.00 92.75 89 ALA A N 1
ATOM 734 C CA . ALA A 1 89 ? -3.349 -4.150 27.169 1.00 92.75 89 ALA A CA 1
ATOM 735 C C . ALA A 1 89 ? -4.511 -3.984 26.173 1.00 92.75 89 ALA A C 1
ATOM 737 O O . ALA A 1 89 ? -5.365 -4.864 26.083 1.00 92.75 89 ALA A O 1
ATOM 738 N N . ALA A 1 90 ? -4.564 -2.864 25.444 1.00 95.00 90 ALA A N 1
ATOM 739 C CA . ALA A 1 90 ? -5.557 -2.646 24.401 1.00 95.00 90 ALA A CA 1
ATOM 740 C C . ALA A 1 90 ? -5.360 -3.590 23.215 1.00 95.00 90 ALA A C 1
ATOM 742 O O . ALA A 1 90 ? -4.248 -3.794 22.732 1.00 95.00 90 ALA A O 1
ATOM 743 N N . GLU A 1 91 ? -6.470 -4.096 22.691 1.00 95.50 91 GLU A N 1
ATOM 744 C CA . GLU A 1 91 ? -6.503 -4.811 21.426 1.00 95.50 91 GLU A CA 1
ATOM 745 C C . GLU A 1 91 ? -7.098 -3.901 20.357 1.00 95.50 91 GLU A C 1
ATOM 747 O O . GLU A 1 91 ? -8.271 -3.526 20.418 1.00 95.50 91 GLU A O 1
ATOM 752 N N . LEU A 1 92 ? -6.278 -3.531 19.379 1.00 95.69 92 LEU A N 1
ATOM 753 C CA . LEU A 1 92 ? -6.656 -2.623 18.306 1.00 95.69 92 LEU A CA 1
ATOM 754 C C . LEU A 1 92 ? -6.763 -3.378 16.983 1.00 95.69 92 LEU A C 1
ATOM 756 O O . LEU A 1 92 ? -5.932 -4.232 16.673 1.00 95.69 92 LEU A O 1
ATOM 760 N N . TYR A 1 93 ? -7.784 -3.047 16.195 1.00 94.75 93 TYR A N 1
ATOM 761 C CA . TYR A 1 93 ? -8.079 -3.722 14.933 1.00 94.75 93 TYR A CA 1
ATOM 762 C C . TYR A 1 93 ? -8.309 -2.719 13.809 1.00 94.75 93 TYR A C 1
ATOM 764 O O . TYR A 1 93 ? -8.923 -1.670 14.008 1.00 94.75 93 TYR A O 1
ATOM 772 N N . ASN A 1 94 ? -7.874 -3.085 12.604 1.00 92.69 94 ASN A N 1
ATOM 773 C CA . ASN A 1 94 ? -7.979 -2.296 11.374 1.00 92.69 94 ASN A CA 1
ATOM 774 C C . ASN A 1 94 ? -7.229 -0.946 11.389 1.00 92.69 94 ASN A C 1
ATOM 776 O O . ASN A 1 94 ? -7.511 -0.082 10.560 1.00 92.69 94 ASN A O 1
ATOM 780 N N . VAL A 1 95 ? -6.276 -0.747 12.305 1.00 92.38 95 VAL A N 1
ATOM 781 C CA . VAL A 1 95 ? -5.480 0.495 12.408 1.00 92.38 95 VAL A CA 1
ATOM 782 C C . VAL A 1 95 ? -4.608 0.719 11.165 1.00 92.38 95 VAL A C 1
ATOM 784 O O . VAL A 1 95 ? -4.343 1.854 10.770 1.00 92.38 95 VAL A O 1
ATOM 787 N N . ASP A 1 96 ? -4.155 -0.370 10.554 1.00 89.31 96 ASP A N 1
ATOM 788 C CA . ASP A 1 96 ? -3.207 -0.425 9.444 1.00 89.31 96 ASP A CA 1
ATOM 789 C C . ASP A 1 96 ? -3.868 -0.629 8.075 1.00 89.31 96 ASP A C 1
ATOM 791 O O . ASP A 1 96 ? -3.179 -0.678 7.055 1.00 89.31 96 ASP A O 1
ATOM 795 N N . VAL A 1 97 ? -5.200 -0.701 8.020 1.00 87.31 97 VAL A N 1
ATOM 796 C CA . VAL A 1 97 ? -5.912 -0.882 6.754 1.00 87.31 97 VAL A CA 1
ATOM 797 C C . VAL A 1 97 ? -5.774 0.386 5.916 1.00 87.31 97 VAL A C 1
ATOM 799 O O . VAL A 1 97 ? -6.203 1.478 6.307 1.00 87.31 97 VAL A O 1
ATOM 802 N N . ARG A 1 98 ? -5.190 0.247 4.720 1.00 87.19 98 ARG A N 1
ATOM 803 C CA . ARG A 1 98 ? -5.065 1.371 3.787 1.00 87.19 98 ARG A CA 1
ATOM 804 C C . ARG A 1 98 ? -6.451 1.838 3.345 1.00 87.19 98 ARG A C 1
ATOM 806 O O . ARG A 1 98 ? -7.379 1.054 3.177 1.00 87.19 98 ARG A O 1
ATOM 813 N N . ARG A 1 99 ? -6.602 3.143 3.132 1.00 85.56 99 ARG A N 1
ATOM 814 C CA . ARG A 1 99 ? -7.913 3.775 2.897 1.00 85.56 99 ARG A CA 1
ATOM 815 C C . ARG A 1 99 ? -8.577 3.354 1.591 1.00 85.56 99 ARG A C 1
ATOM 817 O O . ARG A 1 99 ? -9.796 3.233 1.535 1.00 85.56 99 ARG A O 1
ATOM 824 N N . ASP A 1 100 ? -7.781 3.124 0.560 1.00 86.75 100 ASP A N 1
ATOM 825 C CA . ASP A 1 100 ? -8.209 2.534 -0.702 1.00 86.75 100 ASP A CA 1
ATOM 826 C C . ASP A 1 100 ? -8.619 1.067 -0.533 1.00 86.75 100 ASP A C 1
ATOM 828 O O . ASP A 1 100 ? -9.705 0.696 -0.967 1.00 86.75 100 ASP A O 1
ATOM 832 N N . GLN A 1 101 ? -7.852 0.268 0.211 1.00 87.62 101 GLN A N 1
ATOM 833 C CA . GLN A 1 101 ? -8.213 -1.123 0.513 1.00 87.62 101 GLN A CA 1
ATOM 834 C C . GLN A 1 101 ? -9.510 -1.224 1.327 1.00 87.62 101 GLN A C 1
ATOM 836 O O . GLN A 1 101 ? -10.376 -2.035 1.008 1.00 87.62 101 GLN A O 1
ATOM 841 N N . GLN A 1 102 ? -9.687 -0.363 2.334 1.00 86.19 102 GLN A N 1
ATOM 842 C CA . GLN A 1 102 ? -10.935 -0.271 3.092 1.00 86.19 102 GLN A CA 1
ATOM 843 C C . GLN A 1 102 ? -12.115 0.072 2.175 1.00 86.19 102 GLN A C 1
ATOM 845 O O . GLN A 1 102 ? -13.179 -0.530 2.282 1.00 86.19 102 GLN A O 1
ATOM 850 N N . TYR A 1 103 ? -11.935 1.039 1.270 1.00 86.62 103 TYR A N 1
ATOM 851 C CA . TYR A 1 103 ? -12.976 1.447 0.328 1.00 86.62 103 TYR A CA 1
ATOM 852 C C . TYR A 1 103 ? -13.420 0.295 -0.580 1.00 86.62 103 TYR A C 1
ATOM 854 O O . TYR A 1 103 ? -14.625 0.130 -0.785 1.00 86.62 103 TYR A O 1
ATOM 862 N N . LEU A 1 104 ? -12.453 -0.465 -1.104 1.00 86.81 104 LEU A N 1
ATOM 863 C CA . LEU A 1 104 ? -12.678 -1.633 -1.952 1.00 86.81 104 LEU A CA 1
ATOM 864 C C . LEU A 1 104 ? -13.430 -2.726 -1.179 1.00 86.81 104 LEU A C 1
ATOM 866 O O . LEU A 1 104 ? -14.498 -3.156 -1.611 1.00 86.81 104 LEU A O 1
ATOM 870 N N . ALA A 1 105 ? -12.949 -3.075 0.018 1.00 85.38 105 ALA A N 1
ATOM 871 C CA . ALA A 1 105 ? -13.560 -4.095 0.867 1.00 85.38 105 ALA A CA 1
ATOM 872 C C . ALA A 1 105 ? -14.999 -3.747 1.292 1.00 85.38 105 ALA A C 1
ATOM 874 O O . ALA A 1 105 ? -15.872 -4.608 1.260 1.00 85.38 105 ALA A O 1
ATOM 875 N N . GLU A 1 106 ? -15.283 -2.487 1.647 1.00 85.12 106 GLU A N 1
ATOM 876 C CA . GLU A 1 106 ? -16.639 -2.043 2.024 1.00 85.12 106 GLU A CA 1
ATOM 877 C C . GLU A 1 106 ? -17.653 -2.100 0.868 1.00 85.12 106 GLU A C 1
ATOM 879 O O . GLU A 1 106 ? -18.854 -1.972 1.107 1.00 85.12 106 GLU A O 1
ATOM 884 N N . ARG A 1 107 ? -17.187 -2.234 -0.378 1.00 84.88 107 ARG A N 1
ATOM 885 C CA . ARG A 1 107 ? -18.023 -2.256 -1.589 1.00 84.88 107 ARG A CA 1
ATOM 886 C C . ARG A 1 107 ? -17.999 -3.589 -2.318 1.00 84.88 107 ARG A C 1
ATOM 888 O O . ARG A 1 107 ? -18.574 -3.664 -3.395 1.00 84.88 107 ARG A O 1
ATOM 895 N N . ASP A 1 108 ? -17.342 -4.592 -1.741 1.00 83.62 108 ASP A N 1
ATOM 896 C CA . ASP A 1 108 ? -17.117 -5.890 -2.380 1.00 83.62 108 ASP A CA 1
ATOM 897 C C . ASP A 1 108 ? -16.439 -5.765 -3.757 1.00 83.62 108 ASP A C 1
ATOM 899 O O . ASP A 1 108 ? -16.741 -6.473 -4.709 1.00 83.62 108 ASP A O 1
ATOM 903 N N . ILE A 1 109 ? -15.516 -4.808 -3.869 1.00 85.44 109 ILE A N 1
ATOM 904 C CA . ILE A 1 109 ? -14.708 -4.595 -5.068 1.00 85.44 109 ILE A CA 1
ATOM 905 C C . ILE A 1 109 ? -13.326 -5.182 -4.800 1.00 85.44 109 ILE A C 1
ATOM 907 O O . ILE A 1 109 ? -12.747 -4.955 -3.737 1.00 85.44 109 ILE A O 1
ATOM 911 N N . PHE A 1 110 ? -12.761 -5.885 -5.776 1.00 84.19 110 PHE A N 1
ATOM 912 C CA . PHE A 1 110 ? -11.394 -6.390 -5.714 1.00 84.19 110 PHE A CA 1
ATOM 913 C C . PHE A 1 110 ? -10.613 -6.028 -6.992 1.00 84.19 110 PHE A C 1
ATOM 915 O O . PHE A 1 110 ? -11.220 -5.802 -8.041 1.00 84.19 110 PHE A O 1
ATOM 922 N N . PRO A 1 111 ? -9.276 -5.881 -6.910 1.00 85.06 111 PRO A N 1
ATOM 923 C CA . PRO A 1 111 ? -8.437 -5.615 -8.078 1.00 85.06 111 PRO A CA 1
ATOM 924 C C . PRO A 1 111 ? -8.451 -6.761 -9.091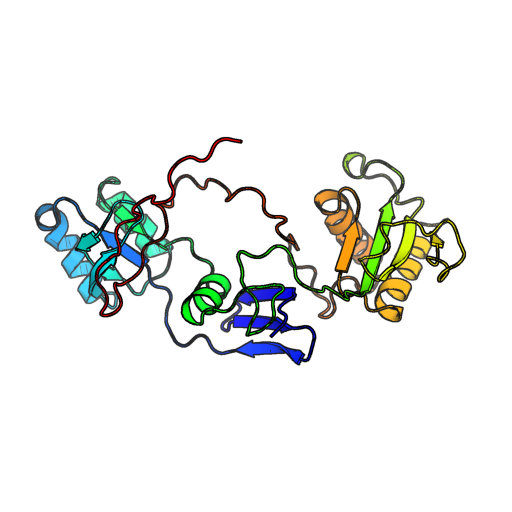 1.00 85.06 111 PRO A C 1
ATOM 926 O O . PRO A 1 111 ? -8.706 -7.902 -8.717 1.00 85.06 111 PRO A O 1
ATOM 929 N N . CYS A 1 112 ? -8.102 -6.452 -10.344 1.00 80.12 112 CYS A N 1
ATOM 930 C CA . CYS A 1 112 ? -7.935 -7.436 -11.420 1.00 80.12 112 CYS A CA 1
ATOM 931 C C . CYS A 1 112 ? -9.136 -8.378 -11.619 1.00 80.12 112 CYS A C 1
ATOM 933 O O . CYS A 1 112 ? -8.936 -9.548 -11.919 1.00 80.12 112 CYS A O 1
ATOM 935 N N . GLY A 1 113 ? -10.359 -7.875 -11.423 1.00 78.06 113 GLY A N 1
ATOM 936 C CA . GLY A 1 113 ? -11.563 -8.668 -11.624 1.00 78.06 113 GLY A CA 1
ATOM 937 C C . GLY A 1 113 ? -12.762 -7.889 -12.155 1.00 78.06 113 GLY A C 1
ATOM 938 O O . GLY A 1 113 ? -12.895 -6.668 -11.987 1.00 78.06 113 GLY A O 1
ATOM 939 N N . GLY A 1 114 ? -13.639 -8.621 -12.832 1.00 75.62 114 GLY A N 1
ATOM 940 C CA . GLY A 1 114 ? -14.974 -8.199 -13.245 1.00 75.62 114 GLY A CA 1
ATOM 941 C C . GLY A 1 114 ? -15.956 -8.068 -12.073 1.00 75.62 114 GLY A C 1
ATOM 942 O O . GLY A 1 114 ? -15.648 -8.410 -10.938 1.00 75.62 114 GLY A O 1
ATOM 943 N N . GLU A 1 115 ? -17.154 -7.536 -12.340 1.00 71.50 115 GLU A N 1
ATOM 944 C CA . GLU A 1 115 ? -18.209 -7.415 -11.310 1.00 71.50 115 GLU A CA 1
ATOM 945 C C . GLU A 1 115 ? -18.786 -8.777 -10.894 1.00 71.50 115 GLU A C 1
ATOM 947 O O . GLU A 1 115 ? -19.167 -8.940 -9.740 1.00 71.50 115 GLU A O 1
ATOM 952 N N . ASP A 1 116 ? -18.782 -9.756 -11.803 1.00 76.12 116 ASP A N 1
ATOM 953 C CA . ASP A 1 116 ? -19.346 -11.096 -11.587 1.00 76.12 116 ASP A CA 1
ATOM 954 C C . ASP A 1 116 ? -18.273 -12.175 -11.345 1.00 76.12 116 ASP A C 1
ATOM 956 O O . ASP A 1 116 ? -18.575 -13.368 -11.270 1.00 76.12 116 ASP A O 1
ATOM 960 N N . GLU A 1 117 ? -17.004 -11.778 -11.245 1.00 77.75 117 GLU A N 1
ATOM 961 C CA . GLU A 1 117 ? -15.902 -12.710 -11.029 1.00 77.75 117 GLU A CA 1
ATOM 962 C C . GLU A 1 117 ? -15.707 -13.014 -9.542 1.00 77.75 117 GLU A C 1
ATOM 964 O O . GLU A 1 117 ? -15.991 -12.211 -8.652 1.00 77.75 117 GLU A O 1
ATOM 969 N N . SER A 1 118 ? -15.189 -14.206 -9.251 1.00 79.69 118 SER A N 1
ATOM 970 C CA . SER A 1 118 ? -14.842 -14.583 -7.885 1.00 79.69 118 SER A CA 1
ATOM 971 C C . SER A 1 118 ? -13.400 -14.200 -7.588 1.00 79.69 118 SER A C 1
ATOM 973 O O . SER A 1 118 ? -12.482 -14.735 -8.202 1.00 79.69 118 SER A O 1
ATOM 975 N N . ARG A 1 119 ? -13.182 -13.397 -6.541 1.00 76.94 119 ARG A N 1
ATOM 976 C CA . ARG A 1 119 ? -11.838 -13.093 -6.006 1.00 76.94 119 ARG A CA 1
ATOM 977 C C . ARG A 1 119 ? -11.025 -14.318 -5.561 1.00 76.94 119 ARG A C 1
ATOM 979 O O . ARG A 1 119 ? -9.853 -14.185 -5.225 1.00 76.94 119 ARG A O 1
ATOM 986 N N . PHE A 1 120 ? -11.666 -15.483 -5.452 1.00 82.44 120 PHE A N 1
ATOM 987 C CA . PHE A 1 120 ? -11.039 -16.749 -5.066 1.00 82.44 120 PHE A CA 1
ATOM 988 C C . PHE A 1 120 ? -10.870 -17.714 -6.245 1.00 82.44 120 PHE A C 1
ATOM 990 O O . PHE A 1 120 ? -10.361 -18.816 -6.048 1.00 82.44 120 PHE A O 1
ATOM 997 N N . SER A 1 121 ? -11.314 -17.327 -7.444 1.00 78.00 121 SER A N 1
ATOM 998 C CA . SER A 1 121 ? -11.091 -18.092 -8.665 1.00 78.00 121 SER A CA 1
ATOM 999 C C . SER A 1 121 ? -9.794 -17.627 -9.326 1.00 78.00 121 SER A C 1
ATOM 1001 O O . SER A 1 121 ? -9.631 -16.424 -9.532 1.00 78.00 121 SER A O 1
ATOM 1003 N N . PRO A 1 122 ? -8.872 -18.539 -9.669 1.00 69.50 122 PRO A N 1
ATOM 1004 C CA . PRO A 1 122 ? -7.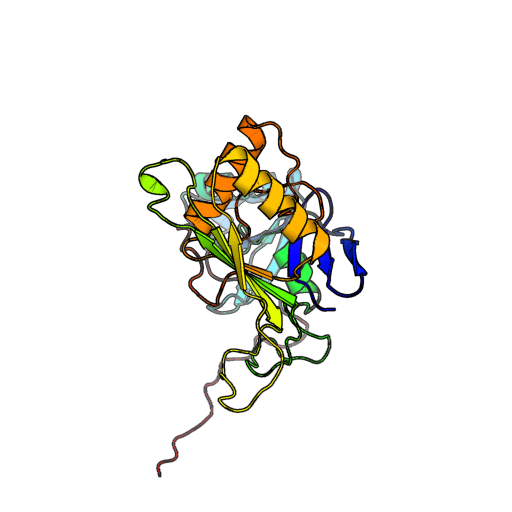715 -18.204 -10.494 1.00 69.50 122 PRO A CA 1
ATOM 1005 C C . PRO A 1 122 ? -8.072 -18.104 -11.985 1.00 69.50 122 PRO A C 1
ATOM 1007 O O . PRO A 1 122 ? -7.282 -17.577 -12.760 1.00 69.50 122 PRO A O 1
ATOM 1010 N N . ASP A 1 123 ? -9.241 -18.617 -12.378 1.00 70.12 123 ASP A N 1
ATOM 1011 C CA . ASP A 1 123 ? -9.671 -18.701 -13.768 1.00 70.12 123 ASP A CA 1
ATOM 1012 C C . ASP A 1 123 ? -10.443 -17.429 -14.135 1.00 70.12 123 ASP A C 1
ATOM 1014 O O . ASP A 1 123 ? -11.650 -17.330 -13.897 1.00 70.12 123 ASP A O 1
ATOM 1018 N N . PHE A 1 124 ? -9.728 -16.445 -14.674 1.00 67.44 124 PHE A N 1
ATOM 1019 C CA . PHE A 1 124 ? -10.295 -15.243 -15.276 1.00 67.44 124 PHE A CA 1
ATOM 1020 C C . PHE A 1 124 ? -9.508 -14.884 -16.540 1.00 67.44 124 PHE A C 1
ATOM 1022 O O . PHE A 1 124 ? -8.287 -15.039 -16.590 1.00 67.44 124 PHE A O 1
ATOM 1029 N N . GLU A 1 125 ? -10.206 -14.416 -17.572 1.00 66.12 125 GLU A N 1
ATOM 1030 C CA . GLU A 1 125 ? -9.560 -13.951 -18.800 1.00 66.12 125 GLU A CA 1
ATOM 1031 C C . GLU A 1 125 ? -8.839 -12.629 -18.525 1.00 66.12 125 GLU A C 1
ATOM 1033 O O . GLU A 1 125 ? -9.417 -11.694 -17.964 1.00 66.12 125 GLU A O 1
ATOM 1038 N N . SER A 1 126 ? -7.573 -12.522 -18.929 1.00 66.50 126 SER A N 1
ATOM 1039 C CA . SER A 1 126 ? -6.771 -11.328 -18.658 1.00 66.50 126 SER A CA 1
ATOM 1040 C C . SER A 1 126 ? -6.080 -10.838 -19.932 1.00 66.50 126 SER A C 1
ATOM 1042 O O . SER A 1 126 ? -4.869 -11.017 -20.092 1.00 66.50 126 SER A O 1
ATOM 1044 N N . PRO A 1 127 ? -6.817 -10.179 -20.853 1.00 69.75 127 PRO A N 1
ATOM 1045 C CA . PRO A 1 127 ? -6.266 -9.674 -22.111 1.00 69.75 127 PRO A CA 1
ATOM 1046 C C . PRO A 1 127 ? -5.472 -8.380 -21.863 1.00 69.75 127 PRO A C 1
ATOM 1048 O O . PRO A 1 127 ? -5.855 -7.286 -22.284 1.00 69.75 127 PRO A O 1
ATOM 1051 N N . LEU A 1 128 ? -4.398 -8.474 -21.080 1.00 78.88 128 LEU A N 1
ATOM 1052 C CA . LEU A 1 128 ? -3.533 -7.350 -20.737 1.00 78.88 128 LEU A CA 1
ATOM 1053 C C . LEU A 1 128 ? -2.460 -7.179 -21.802 1.00 78.88 128 LEU A C 1
ATOM 1055 O O . LEU A 1 128 ? -1.761 -8.132 -22.155 1.00 78.88 128 LEU A O 1
ATOM 1059 N N . ARG A 1 129 ? -2.260 -5.937 -22.250 1.00 83.44 129 ARG A N 1
ATOM 1060 C CA . ARG A 1 129 ? -1.114 -5.586 -23.092 1.00 83.44 129 ARG A CA 1
ATOM 1061 C C . ARG A 1 129 ? 0.130 -5.572 -22.216 1.00 83.44 129 ARG A C 1
ATOM 1063 O O . ARG A 1 129 ? 0.340 -4.643 -21.432 1.00 83.44 129 ARG A O 1
ATOM 1070 N N . ALA A 1 130 ? 0.948 -6.607 -22.329 1.00 84.81 130 ALA A N 1
ATOM 1071 C CA . ALA A 1 130 ? 2.163 -6.743 -21.549 1.00 84.81 130 ALA A CA 1
ATOM 1072 C C . ALA A 1 130 ? 3.366 -6.212 -22.333 1.00 84.81 130 ALA A C 1
ATOM 1074 O O . ALA A 1 130 ? 3.541 -6.500 -23.518 1.00 84.81 130 ALA A O 1
ATOM 1075 N N . MET A 1 131 ? 4.249 -5.490 -21.648 1.00 88.00 131 MET A N 1
ATOM 1076 C CA . MET A 1 131 ? 5.598 -5.209 -22.128 1.00 88.00 131 MET A CA 1
ATOM 1077 C C . MET A 1 131 ? 6.605 -5.776 -21.129 1.00 88.00 131 MET A C 1
ATOM 1079 O O . MET A 1 131 ? 6.626 -5.409 -19.958 1.00 88.00 131 MET A O 1
ATOM 1083 N N . ARG A 1 132 ? 7.438 -6.702 -21.600 1.00 89.75 132 ARG A N 1
ATOM 1084 C CA . ARG A 1 132 ? 8.485 -7.371 -20.826 1.00 89.75 132 ARG A CA 1
ATOM 1085 C C . ARG A 1 132 ? 9.810 -6.660 -21.068 1.00 89.75 132 ARG A C 1
ATOM 1087 O O . ARG A 1 132 ? 10.169 -6.469 -22.226 1.00 89.75 132 ARG A O 1
ATOM 1094 N N . LEU A 1 133 ? 10.517 -6.281 -20.006 1.00 90.38 133 LEU A N 1
ATOM 1095 C CA . LEU A 1 133 ? 11.810 -5.598 -20.051 1.00 90.38 133 LEU A CA 1
ATOM 1096 C C . LEU A 1 133 ? 12.882 -6.432 -19.346 1.00 90.38 133 LEU A C 1
ATOM 1098 O O . LEU A 1 133 ? 12.744 -6.783 -18.173 1.00 90.38 133 LEU A O 1
ATOM 1102 N N . HIS A 1 134 ? 13.992 -6.665 -20.038 1.00 91.12 134 HIS A N 1
ATOM 1103 C CA . HIS A 1 134 ? 15.177 -7.314 -19.499 1.00 91.12 134 HIS A CA 1
ATOM 1104 C C . HIS A 1 134 ? 16.376 -6.364 -19.569 1.00 91.12 134 HIS A C 1
ATOM 1106 O O . HIS A 1 134 ? 16.825 -5.958 -20.644 1.00 91.12 134 HIS A O 1
ATOM 1112 N N . PHE A 1 135 ? 16.906 -6.000 -18.404 1.00 89.75 135 PHE A N 1
ATOM 1113 C CA . PHE A 1 135 ? 18.055 -5.108 -18.277 1.00 89.75 135 PHE A CA 1
ATOM 1114 C C . PHE A 1 135 ? 19.343 -5.915 -18.133 1.00 89.75 135 PHE A C 1
ATOM 1116 O O . PHE A 1 135 ? 19.467 -6.773 -17.257 1.00 89.75 135 PHE A O 1
ATOM 1123 N N . SER A 1 136 ? 20.348 -5.595 -18.947 1.00 87.56 136 SER A N 1
ATOM 1124 C CA . SER A 1 136 ? 21.670 -6.203 -18.801 1.00 87.56 136 SER A CA 1
ATOM 1125 C C . SER A 1 136 ? 22.439 -5.609 -17.620 1.00 87.56 136 SER A C 1
ATOM 1127 O O . SER A 1 136 ? 22.587 -4.392 -17.501 1.00 87.56 136 SER A O 1
ATOM 1129 N N . GLY A 1 137 ? 23.011 -6.483 -16.790 1.00 82.25 137 GLY A N 1
ATOM 1130 C CA . GLY A 1 137 ? 23.924 -6.116 -15.707 1.00 82.25 137 GLY A CA 1
ATOM 1131 C C . GLY A 1 137 ? 23.373 -6.347 -14.299 1.00 82.25 137 GLY A C 1
ATOM 1132 O O . GLY A 1 137 ? 22.435 -7.114 -14.073 1.00 82.25 137 GLY A O 1
ATOM 1133 N N . ASP A 1 138 ? 24.017 -5.700 -13.327 1.00 84.06 138 ASP A N 1
ATOM 1134 C CA . ASP A 1 138 ? 23.684 -5.793 -11.905 1.00 84.06 138 ASP A CA 1
ATOM 1135 C C . ASP A 1 138 ? 23.215 -4.417 -11.392 1.00 84.06 138 ASP A C 1
ATOM 1137 O O . ASP A 1 138 ? 24.037 -3.490 -11.332 1.00 84.06 138 ASP A O 1
ATOM 1141 N N . PRO A 1 139 ? 21.927 -4.266 -11.018 1.00 85.06 139 PRO A N 1
ATOM 1142 C CA . PRO A 1 139 ? 21.384 -2.989 -10.561 1.00 85.06 139 PRO A CA 1
ATOM 1143 C C . PRO A 1 139 ? 22.039 -2.505 -9.256 1.00 85.06 139 PRO A C 1
ATOM 1145 O O . PRO A 1 139 ? 22.130 -1.297 -9.028 1.00 85.06 139 PRO A O 1
ATOM 1148 N N . LEU A 1 140 ? 22.584 -3.409 -8.430 1.00 83.88 140 LEU A N 1
ATOM 1149 C CA . LEU A 1 140 ? 23.247 -3.057 -7.168 1.00 83.88 140 LEU A CA 1
ATOM 1150 C C . LEU A 1 140 ? 24.635 -2.453 -7.384 1.00 83.88 140 LEU A C 1
ATOM 1152 O O . LEU A 1 140 ? 25.080 -1.603 -6.613 1.00 83.88 140 LEU A O 1
ATOM 1156 N N . ARG A 1 141 ? 25.316 -2.838 -8.468 1.00 79.25 141 ARG A N 1
ATOM 1157 C CA . ARG A 1 141 ? 26.644 -2.307 -8.816 1.00 79.25 141 ARG A CA 1
ATOM 1158 C C . ARG A 1 141 ? 26.585 -0.934 -9.492 1.00 79.25 141 ARG A C 1
ATOM 1160 O O . ARG A 1 141 ? 27.634 -0.427 -9.887 1.00 79.25 141 ARG A O 1
ATOM 1167 N N . ARG A 1 142 ? 25.384 -0.340 -9.624 1.00 65.88 142 ARG A N 1
ATOM 1168 C CA . ARG A 1 142 ? 25.101 1.020 -10.137 1.00 65.88 142 ARG A CA 1
ATOM 1169 C C . ARG A 1 142 ? 25.866 1.392 -11.416 1.00 65.88 142 ARG A C 1
ATOM 1171 O O . ARG A 1 142 ? 26.206 2.558 -11.624 1.00 65.88 142 ARG A O 1
ATOM 1178 N N . ARG A 1 143 ? 26.151 0.418 -12.284 1.00 66.88 143 ARG A N 1
ATOM 1179 C CA . ARG A 1 143 ? 26.805 0.680 -13.574 1.00 66.88 143 ARG A CA 1
ATOM 1180 C C . ARG A 1 143 ? 25.828 1.371 -14.534 1.00 66.88 143 ARG A C 1
ATOM 1182 O O . ARG A 1 143 ? 24.635 1.501 -14.247 1.00 66.88 143 ARG A O 1
ATOM 1189 N N . ALA A 1 144 ? 26.350 1.896 -15.639 1.00 77.88 144 ALA A N 1
ATOM 1190 C CA . ALA A 1 144 ? 25.505 2.420 -16.706 1.00 77.88 144 ALA A CA 1
ATOM 1191 C C . ALA A 1 144 ? 24.603 1.301 -17.253 1.00 77.88 144 ALA A C 1
ATOM 1193 O O . ALA A 1 144 ? 25.054 0.159 -17.371 1.00 77.88 144 ALA A O 1
ATOM 1194 N N . ILE A 1 145 ? 23.348 1.623 -17.568 1.00 85.50 145 ILE A N 1
ATOM 1195 C CA . ILE A 1 145 ? 22.458 0.708 -18.288 1.00 85.50 145 ILE A CA 1
ATOM 1196 C C . ILE A 1 145 ? 23.003 0.607 -19.711 1.00 85.50 145 ILE A C 1
ATOM 1198 O O . ILE A 1 145 ? 22.952 1.577 -20.461 1.00 85.50 145 ILE A O 1
ATOM 1202 N N . SER A 1 146 ? 23.575 -0.545 -20.058 1.00 86.50 146 SER A N 1
ATOM 1203 C CA . SER A 1 146 ? 24.244 -0.751 -21.348 1.00 86.50 146 SER A CA 1
ATOM 1204 C C . SER A 1 146 ? 23.351 -1.395 -22.403 1.00 86.50 146 SER A C 1
ATOM 1206 O O . SER A 1 146 ? 23.636 -1.283 -23.595 1.00 86.50 146 SER A O 1
ATOM 1208 N N . ARG A 1 147 ? 22.299 -2.102 -21.974 1.00 90.31 147 ARG A N 1
ATOM 1209 C CA . ARG A 1 147 ? 21.349 -2.774 -22.860 1.00 90.31 147 ARG A CA 1
ATOM 1210 C C . ARG A 1 147 ? 20.013 -3.011 -22.167 1.00 90.31 147 ARG A C 1
ATOM 1212 O O . ARG A 1 147 ? 19.986 -3.409 -20.999 1.00 90.31 147 ARG A O 1
ATOM 1219 N N . VAL A 1 148 ? 18.938 -2.825 -22.930 1.00 92.25 148 VAL A N 1
ATOM 1220 C CA . VAL A 1 148 ? 17.576 -3.235 -22.573 1.00 92.25 148 VAL A CA 1
ATOM 1221 C C . VAL A 1 148 ? 17.004 -4.058 -23.719 1.00 92.25 148 VAL A C 1
ATOM 1223 O O . VAL A 1 148 ? 17.008 -3.618 -24.868 1.00 92.25 148 VAL A O 1
ATOM 1226 N N . GLU A 1 149 ? 16.533 -5.257 -23.415 1.00 92.06 149 GLU A N 1
ATOM 1227 C CA . GLU A 1 149 ? 15.765 -6.090 -24.337 1.00 92.06 149 GLU A CA 1
ATOM 1228 C C . GLU A 1 149 ? 14.294 -5.975 -23.952 1.00 92.06 149 GLU A C 1
ATOM 1230 O O . GLU A 1 149 ? 13.952 -6.072 -22.774 1.00 92.06 149 GLU A O 1
ATOM 1235 N N . LEU A 1 150 ? 13.431 -5.708 -24.928 1.00 91.25 150 LEU A N 1
ATOM 1236 C CA . LEU A 1 150 ? 12.004 -5.543 -24.703 1.00 91.25 150 LEU A CA 1
ATOM 1237 C C . LEU A 1 150 ? 11.179 -6.368 -25.688 1.00 91.25 150 LEU A C 1
ATOM 1239 O O . LEU A 1 150 ? 11.530 -6.502 -26.860 1.00 91.25 150 LEU A O 1
ATOM 1243 N N . ALA A 1 151 ? 10.069 -6.902 -25.198 1.00 88.25 151 ALA A N 1
ATOM 1244 C CA . ALA A 1 151 ? 9.070 -7.605 -25.990 1.00 88.25 151 ALA A CA 1
ATOM 1245 C C . ALA A 1 151 ? 7.680 -7.136 -25.566 1.00 88.25 151 ALA A C 1
ATOM 1247 O O . ALA A 1 151 ? 7.440 -6.946 -24.375 1.00 88.25 151 ALA A O 1
ATOM 1248 N N . TRP A 1 152 ? 6.766 -6.967 -26.515 1.00 83.81 152 TRP A N 1
ATOM 1249 C CA . TRP A 1 152 ? 5.390 -6.555 -26.236 1.00 83.81 152 TRP A CA 1
ATOM 1250 C C . TRP A 1 152 ? 4.387 -7.415 -27.011 1.00 83.81 152 TRP A C 1
ATOM 1252 O O . TRP A 1 152 ? 4.717 -7.916 -28.086 1.00 83.81 152 TRP A O 1
ATOM 1262 N N . GLY A 1 153 ? 3.197 -7.602 -26.439 1.00 76.06 153 GLY A N 1
ATOM 1263 C CA . GLY A 1 153 ? 2.141 -8.493 -26.936 1.00 76.06 153 GLY A CA 1
ATOM 1264 C C . GLY A 1 153 ? 1.096 -8.774 -25.850 1.00 76.06 153 GLY A C 1
ATOM 1265 O O . GLY A 1 153 ? 1.103 -8.110 -24.808 1.00 76.06 153 GLY A O 1
ATOM 1266 N N . GLU A 1 154 ? 0.214 -9.745 -26.072 1.00 65.56 154 GLU A N 1
ATOM 1267 C CA . GLU A 1 154 ? -0.739 -10.186 -25.047 1.00 65.56 154 GLU A CA 1
ATOM 1268 C C . GLU A 1 154 ? -0.024 -10.996 -23.944 1.00 65.56 154 GLU A C 1
ATOM 1270 O O . GLU A 1 154 ? 1.071 -11.546 -24.123 1.00 65.56 154 GLU A O 1
ATOM 1275 N N . ALA A 1 155 ? -0.575 -10.984 -22.727 1.00 57.53 155 ALA A N 1
ATOM 1276 C CA . ALA A 1 155 ? 0.071 -11.599 -21.568 1.00 57.53 155 ALA A CA 1
ATOM 1277 C C . ALA A 1 155 ? 0.110 -13.140 -21.640 1.00 57.53 155 ALA A C 1
ATOM 1279 O O . ALA A 1 155 ? 1.079 -13.721 -21.142 1.00 57.53 155 ALA A O 1
ATOM 1280 N N . GLU A 1 156 ? -0.878 -13.766 -22.294 1.00 50.16 156 GLU A N 1
ATOM 1281 C CA . GLU A 1 156 ? -1.122 -15.221 -22.324 1.00 50.16 156 GLU A CA 1
ATOM 1282 C C . GLU A 1 156 ? -0.219 -16.019 -23.295 1.00 50.16 156 GLU A C 1
ATOM 1284 O O . GLU A 1 156 ? -0.233 -17.252 -23.284 1.00 50.16 156 GLU A O 1
ATOM 1289 N N . ASP A 1 157 ? 0.666 -15.353 -24.046 1.00 49.28 157 ASP A N 1
ATOM 1290 C CA . ASP A 1 157 ? 1.627 -15.972 -24.980 1.00 49.28 157 ASP A CA 1
ATOM 1291 C C . ASP A 1 157 ? 2.838 -16.640 -24.279 1.00 49.28 157 ASP A C 1
ATOM 1293 O O . ASP A 1 157 ? 4.004 -16.450 -24.654 1.00 49.28 157 ASP A O 1
ATOM 1297 N N . GLU A 1 158 ? 2.599 -17.404 -23.210 1.00 45.69 158 GLU A N 1
ATOM 1298 C CA . GLU A 1 158 ? 3.617 -18.271 -22.590 1.00 45.69 158 GLU A CA 1
ATOM 1299 C C . GLU A 1 158 ? 3.671 -19.666 -23.224 1.00 45.69 158 GLU A C 1
ATOM 1301 O O . GLU A 1 158 ? 4.702 -20.338 -23.150 1.00 45.69 158 GLU A O 1
ATOM 1306 N N . LYS A 1 159 ? 2.615 -20.090 -23.927 1.00 42.62 159 LYS A N 1
ATOM 1307 C CA . LYS A 1 159 ? 2.671 -21.282 -24.779 1.00 42.62 159 LYS A CA 1
ATOM 1308 C C . LYS A 1 159 ? 3.190 -20.884 -26.150 1.00 42.62 159 LYS A C 1
ATOM 1310 O O . LYS A 1 159 ? 2.418 -20.522 -27.031 1.00 42.62 159 LYS A O 1
ATOM 1315 N N . GLY A 1 160 ? 4.510 -20.978 -26.312 1.00 42.06 160 GLY A N 1
ATOM 1316 C CA . GLY A 1 160 ? 5.157 -20.937 -27.617 1.00 42.06 160 GLY A CA 1
ATOM 1317 C C . GLY A 1 160 ? 4.437 -21.878 -28.575 1.00 42.06 160 GLY A C 1
ATOM 1318 O O . GLY A 1 160 ? 4.505 -23.098 -28.439 1.00 42.06 160 GLY A O 1
ATOM 1319 N N . THR A 1 161 ? 3.694 -21.301 -29.508 1.00 37.47 161 THR A N 1
ATOM 1320 C CA . THR A 1 161 ? 3.144 -22.031 -30.636 1.00 37.47 161 THR A CA 1
ATOM 1321 C C . THR A 1 161 ? 4.329 -22.280 -31.562 1.00 37.47 161 THR A C 1
ATOM 1323 O O . THR A 1 161 ? 4.883 -21.351 -32.142 1.00 37.47 161 THR A O 1
ATOM 1326 N N . GLU A 1 162 ? 4.778 -23.534 -31.644 1.00 41.28 162 GLU A N 1
ATOM 1327 C CA . GLU A 1 162 ? 5.798 -23.969 -32.612 1.00 41.28 162 GLU A CA 1
ATOM 1328 C C . GLU A 1 162 ? 5.302 -23.885 -34.068 1.00 41.28 162 GLU A C 1
ATOM 1330 O O . GLU A 1 162 ? 6.076 -24.120 -34.989 1.00 41.28 162 GLU A O 1
ATOM 1335 N N . ASP A 1 163 ? 4.050 -23.484 -34.293 1.00 36.53 163 ASP A N 1
ATOM 1336 C CA . ASP A 1 163 ? 3.498 -23.183 -35.608 1.00 36.53 163 ASP A CA 1
ATOM 1337 C C . ASP A 1 163 ? 2.950 -21.755 -35.629 1.00 36.53 163 ASP A C 1
ATOM 1339 O O . ASP A 1 163 ? 2.227 -21.336 -34.727 1.00 36.53 163 ASP A O 1
ATOM 1343 N N . GLY A 1 164 ? 3.357 -21.002 -36.651 1.00 45.22 164 GLY A N 1
ATOM 1344 C CA . GLY A 1 164 ? 3.359 -19.541 -36.690 1.00 45.22 164 GLY A CA 1
ATOM 1345 C C . GLY A 1 164 ? 2.074 -18.844 -36.227 1.00 45.22 164 GLY A C 1
ATOM 1346 O O . GLY A 1 164 ? 1.022 -18.957 -36.853 1.00 45.22 164 GLY A O 1
ATOM 1347 N N . GLY A 1 165 ? 2.222 -18.023 -35.187 1.00 37.34 165 GLY A N 1
ATOM 1348 C CA . GLY A 1 165 ? 1.252 -17.054 -34.685 1.00 37.34 165 GLY A CA 1
ATOM 1349 C C . GLY A 1 165 ? 2.013 -15.854 -34.116 1.00 37.34 165 GLY A C 1
ATOM 1350 O O . GLY A 1 165 ? 3.032 -16.042 -33.464 1.00 37.34 165 GLY A O 1
ATOM 1351 N N . GLU A 1 166 ? 1.573 -14.654 -34.497 1.00 44.72 166 GLU A N 1
ATOM 1352 C CA . GLU A 1 166 ? 2.140 -13.304 -34.311 1.00 44.72 166 GLU A CA 1
ATOM 1353 C C . GLU A 1 166 ? 3.515 -13.156 -33.623 1.00 44.72 166 GLU A C 1
ATOM 1355 O O . GLU A 1 166 ? 3.700 -13.407 -32.436 1.00 44.72 166 GLU A O 1
ATOM 1360 N N . GLU A 1 167 ? 4.492 -12.643 -34.385 1.00 45.50 167 GLU A N 1
ATOM 1361 C CA . GLU A 1 167 ? 5.828 -12.274 -33.909 1.00 45.50 167 GLU A CA 1
ATOM 1362 C C . GLU A 1 167 ? 5.753 -11.470 -32.604 1.00 45.50 167 GLU A C 1
ATOM 1364 O O . GLU A 1 167 ? 5.451 -10.275 -32.614 1.00 45.50 167 GLU A O 1
ATOM 1369 N N . ARG A 1 168 ? 6.116 -12.096 -31.480 1.00 55.94 168 ARG A N 1
ATOM 1370 C CA . ARG A 1 168 ? 6.506 -11.392 -30.258 1.00 55.94 168 ARG A CA 1
ATOM 1371 C C . ARG A 1 168 ? 7.618 -10.417 -30.638 1.00 55.94 168 ARG A C 1
ATOM 1373 O O . ARG A 1 168 ? 8.770 -10.813 -30.820 1.00 55.94 168 ARG A O 1
ATOM 1380 N N . ARG A 1 169 ? 7.255 -9.148 -30.848 1.00 67.00 169 ARG A N 1
ATOM 1381 C CA . ARG A 1 169 ? 8.144 -8.148 -31.448 1.00 67.00 169 ARG A CA 1
ATOM 1382 C C . ARG A 1 169 ? 9.256 -7.845 -30.459 1.00 67.00 169 ARG A C 1
ATOM 1384 O O . ARG A 1 169 ? 9.064 -7.125 -29.484 1.00 67.00 169 ARG A O 1
ATOM 1391 N N . LEU A 1 170 ? 10.411 -8.454 -30.688 1.00 77.69 170 LEU A N 1
ATOM 1392 C CA . LEU A 1 170 ? 11.589 -8.276 -29.860 1.00 77.69 170 LEU A CA 1
ATOM 1393 C C . LEU A 1 170 ? 12.355 -7.047 -30.350 1.00 77.69 170 LEU A C 1
ATOM 1395 O O . LEU A 1 170 ? 12.733 -6.959 -31.519 1.00 77.69 170 LEU A O 1
ATOM 1399 N N . ARG A 1 171 ? 12.622 -6.100 -29.453 1.00 87.19 171 ARG A N 1
ATOM 1400 C CA . ARG A 1 171 ? 13.491 -4.956 -29.730 1.00 87.19 171 ARG A CA 1
ATOM 1401 C C . ARG A 1 171 ? 14.607 -4.897 -28.706 1.00 87.19 171 ARG A C 1
ATOM 1403 O O . ARG A 1 171 ? 14.405 -5.084 -27.512 1.00 87.19 171 ARG A O 1
ATOM 1410 N N . ARG A 1 172 ? 15.806 -4.604 -29.192 1.00 91.50 172 ARG A N 1
ATOM 1411 C CA . ARG A 1 172 ? 17.002 -4.449 -28.371 1.00 91.50 172 ARG A CA 1
ATOM 1412 C C . ARG A 1 172 ? 17.499 -3.015 -28.468 1.00 91.50 172 ARG A C 1
ATOM 1414 O O . ARG A 1 172 ? 17.683 -2.495 -29.566 1.00 91.50 172 ARG A O 1
ATOM 1421 N N . LEU A 1 173 ? 17.689 -2.387 -27.313 1.00 92.06 173 LEU A N 1
ATOM 1422 C CA . LEU A 1 173 ? 18.231 -1.042 -27.165 1.00 92.06 173 LEU A CA 1
ATOM 1423 C C . LEU A 1 173 ? 19.672 -1.146 -26.676 1.00 92.06 173 LEU A C 1
ATOM 1425 O O . LEU A 1 173 ? 19.936 -1.769 -25.647 1.00 92.06 173 LEU A O 1
ATOM 1429 N N . GLU A 1 174 ? 20.597 -0.535 -27.411 1.00 90.62 174 GLU A N 1
ATOM 1430 C CA . GLU A 1 174 ? 22.026 -0.487 -27.098 1.00 90.62 174 GLU A CA 1
ATOM 1431 C C . GLU A 1 174 ? 22.617 0.876 -27.452 1.00 90.62 174 GLU A C 1
ATOM 1433 O O . GLU A 1 174 ? 22.087 1.603 -28.294 1.00 90.62 174 GLU A O 1
ATOM 1438 N N . GLY A 1 175 ? 23.755 1.192 -26.837 1.00 87.62 175 GLY A N 1
ATOM 1439 C CA . GLY A 1 175 ? 24.502 2.417 -27.083 1.00 87.62 175 GLY A CA 1
ATOM 1440 C C . GLY A 1 175 ? 24.684 3.234 -25.813 1.00 87.62 175 GLY A C 1
ATOM 1441 O O . GLY A 1 175 ? 24.872 2.687 -24.728 1.00 87.62 175 GLY A O 1
ATOM 1442 N N . ASP A 1 176 ? 24.668 4.554 -25.970 1.00 90.06 176 ASP A N 1
ATOM 1443 C CA . ASP A 1 176 ? 24.735 5.490 -24.851 1.00 90.06 176 ASP A CA 1
ATOM 1444 C C . ASP A 1 176 ? 23.502 5.367 -23.936 1.00 90.06 176 ASP A C 1
ATOM 1446 O O . ASP A 1 176 ? 22.376 5.198 -24.408 1.00 90.06 176 ASP A O 1
ATOM 1450 N N . GLU A 1 177 ? 23.716 5.500 -22.622 1.00 90.56 177 GLU A N 1
ATOM 1451 C CA . GLU A 1 177 ? 22.674 5.369 -21.598 1.00 90.56 177 GLU A CA 1
ATOM 1452 C C . GLU A 1 177 ? 21.530 6.359 -21.848 1.00 90.56 177 GLU A C 1
ATOM 1454 O O . GLU A 1 177 ? 20.366 5.976 -21.754 1.00 90.56 177 GLU A O 1
ATOM 1459 N N . ARG A 1 178 ? 21.826 7.612 -22.230 1.00 92.19 178 ARG A N 1
ATOM 1460 C CA . ARG A 1 178 ? 20.772 8.599 -22.511 1.00 92.19 178 ARG A CA 1
ATOM 1461 C C . ARG A 1 178 ? 19.899 8.159 -23.679 1.00 92.19 178 ARG A C 1
ATOM 1463 O O . ARG A 1 178 ? 18.681 8.277 -23.585 1.00 92.19 178 ARG A O 1
ATOM 1470 N N . ARG A 1 179 ? 20.504 7.642 -24.751 1.00 92.88 179 ARG A N 1
ATOM 1471 C CA . ARG A 1 179 ? 19.766 7.132 -25.912 1.00 92.88 179 ARG A CA 1
ATOM 1472 C C . ARG A 1 179 ? 18.905 5.927 -25.545 1.00 92.88 179 ARG A C 1
ATOM 1474 O O . ARG A 1 179 ? 17.728 5.922 -25.873 1.00 92.88 179 ARG A O 1
ATOM 1481 N N . ILE A 1 180 ? 19.464 4.956 -24.820 1.00 93.00 180 ILE A N 1
ATOM 1482 C CA . ILE A 1 180 ? 18.723 3.770 -24.366 1.00 93.00 180 ILE A CA 1
ATOM 1483 C C . ILE A 1 180 ? 17.492 4.184 -23.558 1.00 93.00 180 ILE A C 1
ATOM 1485 O O . ILE A 1 180 ? 16.399 3.681 -23.803 1.00 93.00 180 ILE A O 1
ATOM 1489 N N . LEU A 1 181 ? 17.661 5.104 -22.604 1.00 92.44 181 LEU A N 1
ATOM 1490 C CA . LEU A 1 181 ? 16.557 5.543 -21.758 1.00 92.44 181 LEU A CA 1
ATOM 1491 C C . LEU A 1 181 ? 15.522 6.364 -22.529 1.00 92.44 181 LEU A C 1
ATOM 1493 O O . LEU A 1 181 ? 14.334 6.151 -22.325 1.00 92.44 181 LEU A O 1
ATOM 1497 N N . SER A 1 182 ? 15.947 7.255 -23.426 1.00 92.94 182 SER A N 1
ATOM 1498 C CA . SER A 1 182 ? 15.027 8.029 -24.269 1.00 92.94 182 SER A CA 1
ATOM 1499 C C . SER A 1 182 ? 14.188 7.113 -25.162 1.00 92.94 182 SER A C 1
ATOM 1501 O O . SER A 1 182 ? 12.962 7.197 -25.143 1.00 92.94 182 SER A O 1
ATOM 1503 N N . ASP A 1 183 ? 14.838 6.186 -25.873 1.00 93.50 183 ASP A N 1
ATOM 1504 C CA . ASP A 1 183 ? 14.170 5.228 -26.758 1.00 93.50 183 ASP A CA 1
ATOM 1505 C C . ASP A 1 183 ? 13.201 4.331 -25.964 1.00 93.50 183 ASP A C 1
ATOM 1507 O O . ASP A 1 183 ? 12.101 4.038 -26.432 1.00 93.50 183 ASP A O 1
ATOM 1511 N N . LEU A 1 184 ? 13.577 3.916 -24.746 1.00 92.69 184 LEU A N 1
ATOM 1512 C CA . LEU A 1 184 ? 12.708 3.137 -23.861 1.00 92.69 184 LEU A CA 1
ATOM 1513 C C . LEU A 1 184 ? 11.453 3.923 -23.459 1.00 92.69 184 LEU A C 1
ATOM 1515 O O . LEU A 1 184 ? 10.353 3.389 -23.569 1.00 92.69 184 LEU A O 1
ATOM 1519 N N . MET A 1 185 ? 11.596 5.175 -23.017 1.00 91.19 185 MET A N 1
ATOM 1520 C CA . MET A 1 185 ? 10.449 5.999 -22.611 1.00 91.19 185 MET A CA 1
ATOM 1521 C C . MET A 1 185 ? 9.499 6.250 -23.787 1.00 91.19 185 MET A C 1
ATOM 1523 O O . MET A 1 185 ? 8.281 6.167 -23.629 1.00 91.19 185 MET A O 1
ATOM 1527 N N . GLU A 1 186 ? 10.035 6.492 -24.985 1.00 90.44 186 GLU A N 1
ATOM 1528 C CA . GLU A 1 186 ? 9.227 6.632 -26.198 1.00 90.44 186 GLU A CA 1
ATOM 1529 C C . GLU A 1 186 ? 8.477 5.347 -26.555 1.00 90.44 186 GLU A C 1
ATOM 1531 O O . GLU A 1 186 ? 7.310 5.410 -26.939 1.00 90.44 186 GLU A O 1
ATOM 1536 N N . LEU A 1 187 ? 9.116 4.185 -26.403 1.00 91.25 187 LEU A N 1
ATOM 1537 C CA . LEU A 1 187 ? 8.492 2.885 -26.649 1.00 91.25 187 LEU A CA 1
ATOM 1538 C C . LEU A 1 187 ? 7.363 2.589 -25.667 1.00 91.25 187 LEU A C 1
ATOM 1540 O O . LEU A 1 187 ? 6.297 2.146 -26.090 1.00 91.25 187 LEU A O 1
ATOM 1544 N N . VAL A 1 188 ? 7.570 2.863 -24.377 1.00 89.75 188 VAL A N 1
ATOM 1545 C CA . VAL A 1 188 ? 6.515 2.709 -23.369 1.00 89.75 188 VAL A CA 1
ATOM 1546 C C . VAL A 1 188 ? 5.343 3.637 -23.692 1.00 89.75 188 VAL A C 1
ATOM 1548 O O . VAL A 1 188 ? 4.202 3.184 -23.714 1.00 89.75 188 VAL A O 1
ATOM 1551 N N . ARG A 1 189 ? 5.613 4.900 -24.045 1.00 88.12 189 ARG A N 1
ATOM 1552 C CA . ARG A 1 189 ? 4.575 5.860 -24.450 1.00 88.12 189 ARG A CA 1
ATOM 1553 C C . ARG A 1 189 ? 3.815 5.418 -25.703 1.00 88.12 189 ARG A C 1
ATOM 1555 O O . ARG A 1 189 ? 2.607 5.607 -25.779 1.00 88.12 189 ARG A O 1
ATOM 1562 N N . LEU A 1 190 ? 4.519 4.882 -26.700 1.00 89.56 190 LEU A N 1
ATOM 1563 C CA . LEU A 1 190 ? 3.934 4.470 -27.977 1.00 89.56 190 LEU A CA 1
ATOM 1564 C C . LEU A 1 190 ? 3.027 3.247 -27.825 1.00 89.56 190 LEU A C 1
ATOM 1566 O O . LEU A 1 190 ? 1.973 3.189 -28.453 1.00 89.56 190 LEU A O 1
ATOM 1570 N N . HIS A 1 191 ? 3.458 2.264 -27.035 1.00 86.12 191 HIS A N 1
ATOM 1571 C CA . HIS A 1 191 ? 2.733 1.006 -26.876 1.00 86.12 191 HIS A CA 1
ATOM 1572 C C . HIS A 1 191 ? 1.694 1.036 -25.751 1.00 86.12 191 HIS A C 1
ATOM 1574 O O . HIS A 1 191 ? 0.796 0.198 -25.771 1.00 86.12 191 HIS A O 1
ATOM 1580 N N . ASP A 1 192 ? 1.799 1.984 -24.812 1.00 84.94 192 ASP A N 1
ATOM 1581 C CA . ASP A 1 192 ? 0.893 2.153 -23.668 1.00 84.94 192 ASP A CA 1
ATOM 1582 C C . ASP A 1 192 ? 0.554 0.812 -22.982 1.00 84.94 192 ASP A C 1
ATOM 1584 O O . ASP A 1 192 ? -0.610 0.408 -22.952 1.00 84.94 192 ASP A O 1
ATOM 1588 N N . PRO A 1 193 ? 1.556 0.055 -22.491 1.00 86.00 193 PRO A N 1
ATOM 1589 C CA . PRO A 1 193 ? 1.304 -1.257 -21.907 1.00 86.00 193 PRO A CA 1
ATOM 1590 C C . PRO A 1 193 ? 0.448 -1.145 -20.640 1.00 86.00 193 PRO A C 1
ATOM 1592 O O . PRO A 1 193 ? 0.579 -0.200 -19.858 1.00 86.00 193 PRO A O 1
ATOM 1595 N N . ASP A 1 194 ? -0.423 -2.129 -20.421 1.00 82.12 194 ASP A N 1
ATOM 1596 C CA . ASP A 1 194 ? -1.219 -2.274 -19.195 1.00 82.12 194 ASP A CA 1
ATOM 1597 C C . ASP A 1 194 ? -0.374 -2.833 -18.051 1.00 82.12 194 ASP A C 1
ATOM 1599 O O . ASP A 1 194 ? -0.560 -2.446 -16.900 1.00 82.12 194 ASP A O 1
ATOM 1603 N N . VAL A 1 195 ? 0.606 -3.680 -18.378 1.00 84.19 195 VAL A N 1
ATOM 1604 C CA . VAL A 1 195 ? 1.548 -4.242 -17.407 1.00 84.19 195 VAL A CA 1
ATOM 1605 C C . VAL A 1 195 ? 2.973 -4.168 -17.942 1.00 84.19 195 VAL A C 1
ATOM 1607 O O . VAL A 1 195 ? 3.263 -4.601 -19.059 1.00 84.19 195 VAL A O 1
ATOM 1610 N N . LEU A 1 196 ? 3.880 -3.662 -17.106 1.00 88.44 196 LEU A N 1
ATOM 1611 C CA . LEU A 1 196 ? 5.320 -3.758 -17.314 1.00 88.44 196 LEU A CA 1
ATOM 1612 C C . LEU A 1 196 ? 5.879 -4.905 -16.477 1.00 88.44 196 LEU A C 1
ATOM 1614 O O . LEU A 1 196 ? 5.855 -4.865 -15.249 1.00 88.44 196 LEU A O 1
ATOM 1618 N N . LEU A 1 197 ? 6.400 -5.923 -17.150 1.00 88.75 197 LEU A N 1
ATOM 1619 C CA . LEU A 1 197 ? 7.022 -7.082 -16.525 1.00 88.75 197 LEU A CA 1
ATOM 1620 C C . LEU A 1 197 ? 8.536 -6.903 -16.579 1.00 88.75 197 LEU A C 1
ATOM 1622 O O . LEU A 1 197 ? 9.120 -6.878 -17.660 1.00 88.75 197 LEU A O 1
ATOM 1626 N N . VAL A 1 198 ? 9.174 -6.742 -15.422 1.00 89.81 198 VAL A N 1
ATOM 1627 C CA . VAL A 1 198 ? 10.603 -6.421 -15.340 1.00 89.81 198 VAL A CA 1
ATOM 1628 C C . VAL A 1 198 ? 11.305 -7.380 -14.396 1.00 89.81 198 VAL A C 1
ATOM 1630 O O . VAL A 1 198 ? 10.970 -7.453 -13.212 1.00 89.81 198 VAL A O 1
ATOM 1633 N N . ASP A 1 199 ? 12.331 -8.064 -14.895 1.00 84.88 199 ASP A N 1
ATOM 1634 C CA . ASP A 1 199 ? 13.169 -8.926 -14.063 1.00 84.88 199 ASP A CA 1
ATOM 1635 C C . ASP A 1 199 ? 13.885 -8.091 -13.003 1.00 84.88 199 ASP A C 1
ATOM 1637 O O . ASP A 1 199 ? 14.642 -7.184 -13.347 1.00 84.88 199 ASP A O 1
ATOM 1641 N N . ARG A 1 200 ? 13.693 -8.404 -11.713 1.00 85.81 200 ARG A N 1
ATOM 1642 C CA . ARG A 1 200 ? 14.207 -7.589 -10.589 1.00 85.81 200 ARG A CA 1
ATOM 1643 C C . ARG A 1 200 ? 13.752 -6.121 -10.681 1.00 85.81 200 ARG A C 1
ATOM 1645 O O . ARG A 1 200 ? 14.545 -5.195 -10.483 1.00 85.81 200 ARG A O 1
ATOM 1652 N N . GLY A 1 201 ? 12.491 -5.902 -11.065 1.00 87.12 201 GLY A N 1
ATOM 1653 C CA . GLY A 1 201 ? 11.908 -4.571 -11.254 1.00 87.12 201 GLY A CA 1
ATOM 1654 C C . GLY A 1 201 ? 11.964 -3.681 -10.008 1.00 87.12 201 GLY A C 1
ATOM 1655 O O . GLY A 1 201 ? 12.159 -2.475 -10.125 1.00 87.12 201 GLY A O 1
ATOM 1656 N N . ASP A 1 202 ? 11.906 -4.267 -8.816 1.00 85.44 202 ASP A N 1
ATOM 1657 C CA . ASP A 1 202 ? 12.115 -3.591 -7.530 1.00 85.44 202 ASP A CA 1
ATOM 1658 C C . ASP A 1 202 ? 13.467 -2.860 -7.444 1.00 85.44 202 ASP A C 1
ATOM 1660 O O . ASP A 1 202 ? 13.565 -1.790 -6.843 1.00 85.44 202 ASP A O 1
ATOM 1664 N N . LEU A 1 203 ? 14.500 -3.393 -8.100 1.00 88.06 203 LEU A N 1
ATOM 1665 C CA . LEU A 1 203 ? 15.827 -2.782 -8.168 1.00 88.06 203 LEU A CA 1
ATOM 1666 C C . LEU A 1 203 ? 15.990 -1.890 -9.402 1.00 88.06 203 LEU A C 1
ATOM 1668 O O . LEU A 1 203 ? 16.567 -0.802 -9.319 1.00 88.06 203 LEU A O 1
ATOM 1672 N N . TRP A 1 204 ? 15.504 -2.344 -10.558 1.00 88.44 204 TRP A N 1
ATOM 1673 C CA . TRP A 1 204 ? 15.713 -1.643 -11.824 1.00 88.44 204 TRP A CA 1
ATOM 1674 C C . TRP A 1 204 ? 14.840 -0.410 -11.989 1.00 88.44 204 TRP A C 1
ATOM 1676 O O . TRP A 1 204 ? 15.332 0.602 -12.483 1.00 88.44 204 TRP A O 1
ATOM 1686 N N . MET A 1 205 ? 13.578 -0.453 -11.567 1.00 87.81 205 MET A N 1
ATOM 1687 C CA . MET A 1 205 ? 12.635 0.636 -11.821 1.00 87.81 205 MET A CA 1
ATOM 1688 C C . MET A 1 205 ? 12.990 1.917 -11.046 1.00 87.81 205 MET A C 1
ATOM 1690 O O . MET A 1 205 ? 13.044 2.978 -11.673 1.00 87.81 205 MET A O 1
ATOM 1694 N N . PRO A 1 206 ? 13.355 1.872 -9.745 1.00 85.88 206 PRO A N 1
ATOM 1695 C CA . PRO A 1 206 ? 13.856 3.060 -9.050 1.00 85.88 206 PRO A CA 1
ATOM 1696 C C . PRO A 1 206 ? 15.166 3.591 -9.647 1.00 85.88 206 PRO A C 1
ATOM 1698 O O . PRO A 1 206 ? 15.359 4.803 -9.756 1.00 85.88 206 PRO A O 1
ATOM 1701 N N . LEU A 1 207 ? 16.071 2.696 -10.067 1.00 87.50 207 LEU A N 1
ATOM 1702 C CA . LEU A 1 207 ? 17.332 3.075 -10.709 1.00 87.50 207 LEU A CA 1
ATOM 1703 C C . LEU A 1 207 ? 17.090 3.782 -12.050 1.00 87.50 207 LEU A C 1
ATOM 1705 O O . LEU A 1 207 ? 17.732 4.794 -12.339 1.00 87.50 207 LEU A O 1
ATOM 1709 N N . LEU A 1 208 ? 16.165 3.255 -12.850 1.00 88.50 208 LEU A N 1
ATOM 1710 C CA . LEU A 1 208 ? 15.726 3.812 -14.122 1.00 88.50 208 LEU A CA 1
ATOM 1711 C C . LEU A 1 208 ? 15.133 5.210 -13.928 1.00 88.50 208 LEU A C 1
ATOM 1713 O O . LEU A 1 208 ? 15.595 6.151 -14.574 1.00 88.50 208 LEU A O 1
ATOM 1717 N N . ALA A 1 209 ? 14.194 5.365 -12.990 1.00 86.25 209 ALA A N 1
ATOM 1718 C CA . ALA A 1 209 ? 13.583 6.652 -12.662 1.00 86.25 209 ALA A CA 1
ATOM 1719 C C . ALA A 1 209 ? 14.634 7.689 -12.222 1.00 86.25 209 ALA A C 1
ATOM 1721 O O . ALA A 1 209 ? 14.664 8.812 -12.730 1.00 86.25 209 ALA A O 1
ATOM 1722 N N . ALA A 1 210 ? 15.566 7.301 -11.343 1.00 87.06 210 ALA A N 1
ATOM 1723 C CA . ALA A 1 210 ? 16.643 8.179 -10.888 1.00 87.06 210 ALA A CA 1
ATOM 1724 C C . ALA A 1 210 ? 17.589 8.600 -12.029 1.00 87.06 210 ALA A C 1
ATOM 1726 O O . ALA A 1 210 ? 17.999 9.761 -12.107 1.00 87.06 210 ALA A O 1
ATOM 1727 N N . LYS A 1 211 ? 17.938 7.678 -12.936 1.00 88.38 211 LYS A N 1
ATOM 1728 C CA . LYS A 1 211 ? 18.798 7.972 -14.094 1.00 88.38 211 LYS A CA 1
ATOM 1729 C C . LYS A 1 211 ? 18.098 8.858 -15.120 1.00 88.38 211 LYS A C 1
ATOM 1731 O O . LYS A 1 211 ? 18.718 9.812 -15.585 1.00 88.38 211 LYS A O 1
ATOM 1736 N N . ALA A 1 212 ? 16.835 8.578 -15.437 1.00 88.25 212 ALA A N 1
ATOM 1737 C CA . ALA A 1 212 ? 16.029 9.391 -16.342 1.00 88.25 212 ALA A CA 1
ATOM 1738 C C . ALA A 1 212 ? 15.895 10.827 -15.814 1.00 88.25 212 ALA A C 1
ATOM 1740 O O . ALA A 1 212 ? 16.208 11.772 -16.537 1.00 88.25 212 ALA A O 1
ATOM 1741 N N . SER A 1 213 ? 15.581 10.982 -14.521 1.00 87.06 213 SER A N 1
ATOM 1742 C CA . SER A 1 213 ? 15.531 12.285 -13.848 1.00 87.06 213 SER A CA 1
ATOM 1743 C C . SER A 1 213 ? 16.869 13.030 -13.925 1.00 87.06 213 SER A C 1
ATOM 1745 O O . SER A 1 213 ? 16.908 14.186 -14.345 1.00 87.06 213 SER A O 1
ATOM 1747 N N . ARG A 1 214 ? 17.993 12.361 -13.621 1.00 88.88 214 ARG A N 1
ATOM 1748 C CA . ARG A 1 214 ? 19.343 12.952 -13.719 1.00 88.88 214 ARG A CA 1
ATOM 1749 C C . ARG A 1 214 ? 19.690 13.420 -15.135 1.00 88.88 214 ARG A C 1
ATOM 1751 O O . ARG A 1 214 ? 20.451 14.370 -15.296 1.00 88.88 214 ARG A O 1
ATOM 1758 N N . LEU A 1 215 ? 19.171 12.741 -16.153 1.00 88.81 215 LEU A N 1
ATOM 1759 C CA . LEU A 1 215 ? 19.380 13.082 -17.558 1.00 88.81 215 LEU A CA 1
ATOM 1760 C C . LEU A 1 215 ? 18.334 14.080 -18.087 1.00 88.81 215 LEU A C 1
ATOM 1762 O O . LEU A 1 215 ? 18.434 14.487 -19.244 1.00 88.81 215 LEU A O 1
ATOM 1766 N N . GLY A 1 216 ? 17.360 14.498 -17.274 1.00 88.19 216 GLY A N 1
ATOM 1767 C CA . GLY A 1 216 ? 16.280 15.389 -17.699 1.00 88.19 216 GLY A CA 1
ATOM 1768 C C . GLY A 1 216 ? 15.391 14.773 -18.781 1.00 88.19 216 GLY A C 1
ATOM 1769 O O . GLY A 1 216 ? 14.962 15.481 -19.687 1.00 88.19 216 GLY A O 1
ATOM 1770 N N . LEU A 1 217 ? 15.193 13.454 -18.738 1.00 87.19 217 LEU A N 1
ATOM 1771 C CA . LEU A 1 217 ? 14.269 12.746 -19.620 1.00 87.19 217 LEU A CA 1
ATOM 1772 C C . LEU A 1 217 ? 12.870 12.742 -18.999 1.00 87.19 217 LEU A C 1
ATOM 1774 O O . LEU A 1 217 ? 12.733 12.592 -17.783 1.00 87.19 217 LEU A O 1
ATOM 1778 N N . GLU A 1 218 ? 11.848 12.894 -19.839 1.00 80.25 218 GLU A N 1
ATOM 1779 C CA . GLU A 1 218 ? 10.456 12.737 -19.424 1.00 80.25 218 GLU A CA 1
ATOM 1780 C C . GLU A 1 218 ? 10.168 11.264 -19.100 1.00 80.25 218 GLU A C 1
ATOM 1782 O O . GLU A 1 218 ? 10.648 10.349 -19.772 1.00 80.25 218 GLU A O 1
ATOM 1787 N N . GLU A 1 219 ? 9.433 11.037 -18.017 1.00 76.06 219 GLU A N 1
ATOM 1788 C CA . GLU A 1 219 ? 9.154 9.715 -17.468 1.00 76.06 219 GLU A CA 1
ATOM 1789 C C . GLU A 1 219 ? 7.790 9.239 -17.992 1.00 76.06 219 GLU A C 1
ATOM 1791 O O . GLU A 1 219 ? 6.774 9.897 -17.767 1.00 76.06 219 GLU A O 1
ATOM 1796 N N . HIS A 1 220 ? 7.777 8.125 -18.731 1.00 81.38 220 HIS A N 1
ATOM 1797 C CA . HIS A 1 220 ? 6.580 7.583 -19.392 1.00 81.38 220 HIS A CA 1
ATOM 1798 C C . HIS A 1 220 ? 6.184 6.173 -18.915 1.00 81.38 220 HIS A C 1
ATOM 1800 O O . HIS A 1 220 ? 5.271 5.572 -19.471 1.00 81.38 220 HIS A O 1
ATOM 1806 N N . ILE A 1 221 ? 6.851 5.635 -17.894 1.00 79.94 221 ILE A N 1
ATOM 1807 C CA . ILE A 1 221 ? 6.512 4.379 -17.203 1.00 79.94 221 ILE A CA 1
ATOM 1808 C C . ILE A 1 221 ? 5.175 4.537 -16.476 1.00 79.94 221 ILE A C 1
ATOM 1810 O O . ILE A 1 221 ? 4.343 3.633 -16.502 1.00 79.94 221 ILE A O 1
ATOM 1814 N N . SER A 1 222 ? 4.951 5.687 -15.837 1.00 75.94 222 SER A N 1
ATOM 1815 C CA . SER A 1 222 ? 3.667 6.033 -15.226 1.00 75.94 222 SER A CA 1
ATOM 1816 C C . SER A 1 222 ? 2.795 6.828 -16.197 1.00 75.94 222 SER A C 1
ATOM 1818 O O . SER A 1 222 ? 3.178 7.905 -16.652 1.00 75.94 222 SER A O 1
ATOM 1820 N N . ARG A 1 223 ? 1.558 6.372 -16.436 1.00 72.38 223 ARG A N 1
ATOM 1821 C CA . ARG A 1 223 ? 0.576 7.091 -17.276 1.00 72.38 223 ARG A CA 1
ATOM 1822 C C . ARG A 1 223 ? 0.194 8.475 -16.736 1.00 72.38 223 ARG A C 1
ATOM 1824 O O . ARG A 1 223 ? -0.330 9.297 -17.478 1.00 72.38 223 ARG A O 1
ATOM 1831 N N . SER A 1 224 ? 0.450 8.747 -15.455 1.00 64.50 224 SER A N 1
ATOM 1832 C CA . SER A 1 224 ? 0.205 10.050 -14.821 1.00 64.50 224 SER A CA 1
ATOM 1833 C C . SER A 1 224 ? 1.483 10.834 -14.493 1.00 64.50 224 SER A C 1
ATOM 1835 O O . SER A 1 224 ? 1.406 11.814 -13.753 1.00 64.50 224 SER A O 1
ATOM 1837 N N . GLY A 1 225 ? 2.652 10.407 -14.995 1.00 52.75 225 GLY A N 1
ATOM 1838 C CA . GLY A 1 225 ? 3.931 11.110 -14.808 1.00 52.75 225 GLY A CA 1
ATOM 1839 C C . GLY A 1 225 ? 4.442 11.132 -13.362 1.00 52.75 225 GLY A C 1
ATOM 1840 O O . GLY A 1 225 ? 5.182 12.033 -12.969 1.00 52.75 225 GLY A O 1
ATOM 1841 N N . GLY A 1 226 ? 3.999 10.176 -12.540 1.00 55.62 226 GLY A N 1
ATOM 1842 C CA . GLY A 1 226 ? 4.388 10.057 -11.141 1.00 55.62 226 GLY A CA 1
ATOM 1843 C C . GLY A 1 226 ? 4.870 8.650 -10.829 1.00 55.62 226 GLY A C 1
ATOM 1844 O O . GLY A 1 226 ? 4.052 7.744 -10.666 1.00 55.62 226 GLY A O 1
ATOM 1845 N N . PHE A 1 227 ? 6.184 8.482 -10.689 1.00 45.06 227 PHE A N 1
ATOM 1846 C CA . PHE A 1 227 ? 6.788 7.302 -10.077 1.00 45.06 227 PHE A CA 1
ATOM 1847 C C . PHE A 1 227 ? 6.591 7.389 -8.555 1.00 45.06 227 PHE A C 1
ATOM 1849 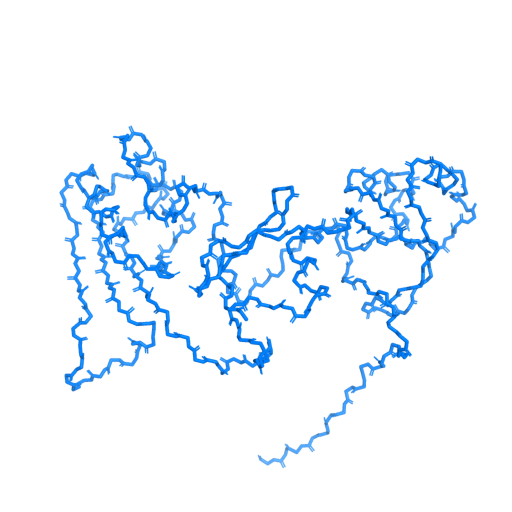O O . PHE A 1 227 ? 7.446 7.878 -7.812 1.00 45.06 227 PHE A O 1
ATOM 1856 N N . LEU A 1 228 ? 5.411 7.000 -8.070 1.00 39.41 228 LEU A N 1
ATOM 1857 C CA . LEU A 1 228 ? 5.219 6.796 -6.637 1.00 39.41 228 LEU A CA 1
ATOM 1858 C C . LEU A 1 228 ? 6.009 5.544 -6.244 1.00 39.41 228 LEU A C 1
ATOM 1860 O O . LEU A 1 228 ? 5.952 4.520 -6.919 1.00 39.41 228 LEU A O 1
ATOM 1864 N N . HIS A 1 229 ? 6.811 5.662 -5.187 1.00 31.66 229 HIS A N 1
ATOM 1865 C CA . HIS A 1 229 ? 7.641 4.579 -4.674 1.00 31.66 229 HIS A CA 1
ATOM 1866 C C . HIS A 1 229 ? 6.771 3.332 -4.433 1.00 31.66 229 HIS A C 1
ATOM 1868 O O . HIS A 1 229 ? 5.907 3.355 -3.563 1.00 31.66 229 HIS A O 1
ATOM 1874 N N . GLY A 1 230 ? 7.020 2.265 -5.200 1.00 30.14 230 GLY A N 1
ATOM 1875 C CA . GLY A 1 230 ? 6.413 0.948 -5.005 1.00 30.14 230 GLY A CA 1
ATOM 1876 C C . GLY A 1 230 ? 5.151 0.689 -5.828 1.00 30.14 230 GLY A C 1
ATOM 1877 O O . GLY A 1 230 ? 4.065 0.581 -5.270 1.00 30.14 230 GLY A O 1
ATOM 1878 N N . ILE A 1 231 ? 5.301 0.488 -7.142 1.00 32.75 231 ILE A N 1
ATOM 1879 C CA . ILE A 1 231 ? 4.340 -0.318 -7.907 1.00 32.75 231 ILE A CA 1
ATOM 1880 C C . ILE A 1 231 ? 4.686 -1.776 -7.608 1.00 32.75 231 ILE A C 1
ATOM 1882 O O . ILE A 1 231 ? 5.523 -2.386 -8.269 1.00 32.75 231 ILE A O 1
ATOM 1886 N N . GLN A 1 232 ? 4.092 -2.306 -6.547 1.00 31.41 232 GLN A N 1
ATOM 1887 C CA . GLN A 1 232 ? 4.061 -3.735 -6.296 1.00 31.41 232 GLN A CA 1
ATOM 1888 C C . GLN A 1 232 ? 2.679 -4.210 -6.729 1.00 31.41 232 GLN A C 1
ATOM 1890 O O . GLN A 1 232 ? 1.707 -4.078 -5.989 1.00 31.41 232 GLN A O 1
ATOM 1895 N N . LEU A 1 233 ? 2.592 -4.768 -7.939 1.00 30.02 233 LEU A N 1
ATOM 1896 C CA . LEU A 1 233 ? 1.606 -5.813 -8.179 1.00 30.02 233 LEU A CA 1
ATOM 1897 C C . LEU A 1 233 ? 1.976 -6.916 -7.190 1.00 30.02 233 LEU A C 1
ATOM 1899 O O . LEU A 1 233 ? 2.939 -7.654 -7.397 1.00 30.02 233 LEU A O 1
ATOM 1903 N N . CYS A 1 234 ? 1.289 -6.942 -6.050 1.00 23.64 234 CYS A N 1
ATOM 1904 C CA . CYS A 1 234 ? 1.358 -8.064 -5.138 1.00 23.64 234 CYS A CA 1
ATOM 1905 C C . CYS A 1 234 ? 0.865 -9.286 -5.914 1.00 23.64 234 CYS A C 1
ATOM 1907 O O . CYS A 1 234 ? -0.332 -9.545 -5.989 1.00 23.64 234 CYS A O 1
ATOM 1909 N N . LEU A 1 235 ? 1.804 -10.049 -6.477 1.00 23.70 235 LEU A N 1
ATOM 1910 C CA . LEU A 1 235 ? 1.625 -11.488 -6.602 1.00 23.70 235 LEU A CA 1
ATOM 1911 C C . LEU A 1 235 ? 1.164 -12.012 -5.228 1.00 23.70 235 LEU A C 1
ATOM 1913 O O . LEU A 1 235 ? 1.581 -11.449 -4.209 1.00 23.70 235 LEU A O 1
ATOM 1917 N N . PRO A 1 236 ? 0.299 -13.039 -5.170 1.00 24.34 236 PRO A N 1
ATOM 1918 C CA . PRO A 1 236 ? -0.257 -13.556 -3.924 1.00 24.34 236 PRO A CA 1
ATOM 1919 C C . PRO A 1 236 ? 0.876 -14.121 -3.063 1.00 24.34 236 PRO A C 1
ATOM 1921 O O . PRO A 1 236 ? 1.278 -15.272 -3.183 1.00 24.34 236 PRO A O 1
ATOM 1924 N N . GLY A 1 237 ? 1.449 -13.271 -2.223 1.00 24.19 237 GLY A N 1
ATOM 1925 C CA . GLY A 1 237 ? 2.671 -13.562 -1.503 1.00 24.19 237 GLY A CA 1
ATOM 1926 C C . GLY A 1 237 ? 2.788 -12.625 -0.321 1.00 24.19 237 GLY A C 1
ATOM 1927 O O . GLY A 1 237 ? 3.194 -11.482 -0.480 1.00 24.19 237 GLY A O 1
ATOM 1928 N N . GLY A 1 238 ? 2.420 -13.149 0.848 1.00 27.19 238 GLY A N 1
ATOM 1929 C CA . GLY A 1 238 ? 2.852 -12.656 2.150 1.00 27.19 238 GLY A CA 1
ATOM 1930 C C . GLY A 1 238 ? 2.375 -11.255 2.508 1.00 27.19 238 GLY A C 1
ATOM 1931 O O . GLY A 1 238 ? 2.985 -10.254 2.145 1.00 27.19 238 GLY A O 1
ATOM 1932 N N . TRP A 1 239 ? 1.336 -11.200 3.338 1.00 27.50 239 TRP A N 1
ATOM 1933 C CA . TRP A 1 239 ? 1.122 -10.070 4.235 1.00 27.50 239 TRP A CA 1
ATOM 1934 C C . TRP A 1 239 ? 2.457 -9.720 4.918 1.00 27.50 239 TRP A C 1
ATOM 1936 O O . TRP A 1 239 ? 3.069 -10.619 5.499 1.00 27.50 239 TRP A O 1
ATOM 1946 N N . PRO A 1 240 ? 2.949 -8.471 4.852 1.00 26.72 240 PRO A N 1
ATOM 1947 C CA . PRO A 1 240 ? 4.079 -8.083 5.674 1.00 26.72 240 PRO A CA 1
ATOM 1948 C C . PRO A 1 240 ? 3.620 -8.154 7.130 1.00 26.72 240 PRO A C 1
ATOM 1950 O O . PRO A 1 240 ? 2.705 -7.435 7.531 1.00 26.72 240 PRO A O 1
ATOM 1953 N N . GLU A 1 241 ? 4.239 -9.039 7.910 1.00 30.09 241 GLU A N 1
ATOM 1954 C CA . GLU A 1 241 ? 4.090 -9.096 9.363 1.00 30.09 241 GLU A CA 1
ATOM 1955 C C . GLU A 1 241 ? 4.666 -7.809 9.970 1.00 30.09 241 GLU A C 1
ATOM 1957 O O . GLU A 1 241 ? 5.799 -7.746 10.443 1.00 30.09 241 GLU A O 1
ATOM 1962 N N . GLY A 1 242 ? 3.875 -6.738 9.934 1.00 28.75 242 GLY A N 1
ATOM 1963 C CA . GLY A 1 242 ? 4.017 -5.646 10.877 1.00 28.75 242 GLY A CA 1
ATOM 1964 C C . GLY A 1 242 ? 3.628 -6.179 12.248 1.00 28.75 242 GLY A C 1
ATOM 1965 O O . GLY A 1 242 ? 2.549 -6.738 12.416 1.00 28.75 242 GLY A O 1
ATOM 1966 N N . HIS A 1 243 ? 4.494 -6.008 13.242 1.00 34.34 243 HIS A N 1
ATOM 1967 C CA . HIS A 1 243 ? 4.296 -6.463 14.623 1.00 34.34 243 HIS A CA 1
ATOM 1968 C C . HIS A 1 243 ? 3.104 -5.813 15.367 1.00 34.34 243 HIS A C 1
ATOM 1970 O O . HIS A 1 243 ? 3.069 -5.830 16.593 1.00 34.34 243 HIS A O 1
ATOM 1976 N N . THR A 1 244 ? 2.139 -5.213 14.666 1.00 40.94 244 THR A N 1
ATOM 1977 C CA . THR A 1 244 ? 1.160 -4.288 15.254 1.00 40.94 244 THR A CA 1
ATOM 1978 C C . THR A 1 244 ? -0.279 -4.466 14.774 1.00 40.94 244 THR A C 1
ATOM 1980 O O . THR A 1 244 ? -1.130 -3.675 15.165 1.00 40.94 244 THR A O 1
ATOM 1983 N N . SER A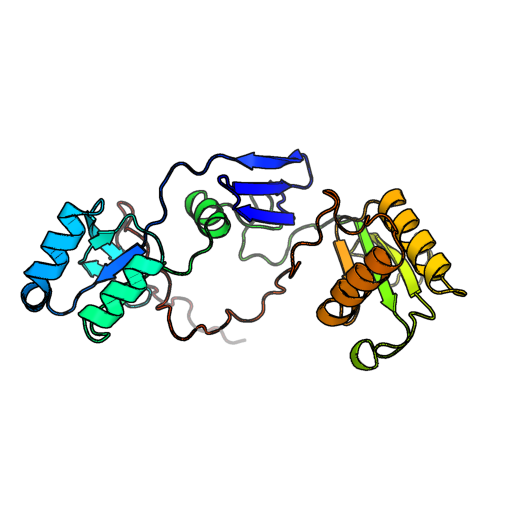 1 245 ? -0.603 -5.473 13.961 1.00 37.50 245 SER A N 1
ATOM 1984 C CA . SER A 1 245 ? -1.995 -5.727 13.576 1.00 37.50 245 SER A CA 1
ATOM 1985 C C . SER A 1 245 ? -2.445 -7.132 13.941 1.00 37.50 245 SER A C 1
ATOM 1987 O O . SER A 1 245 ? -1.958 -8.142 13.437 1.00 37.50 245 SER A O 1
ATOM 1989 N N . ARG A 1 246 ? -3.421 -7.201 14.853 1.00 52.56 246 ARG A N 1
ATOM 1990 C CA . ARG A 1 246 ? -4.264 -8.391 14.969 1.00 52.56 246 ARG A CA 1
ATOM 1991 C C . ARG A 1 246 ? -5.143 -8.473 13.718 1.00 52.56 246 ARG A C 1
ATOM 1993 O O . ARG A 1 246 ? -5.474 -7.445 13.128 1.00 52.56 246 ARG A O 1
ATOM 2000 N N . GLY A 1 247 ? -5.488 -9.697 13.310 1.00 45.53 247 GLY A N 1
ATOM 2001 C CA . GLY A 1 247 ? -6.255 -9.962 12.086 1.00 45.53 247 GLY A CA 1
ATOM 2002 C C . GLY A 1 247 ? -7.543 -9.129 11.975 1.00 45.53 247 GLY A C 1
ATOM 2003 O O . GLY A 1 247 ? -8.057 -8.658 12.989 1.00 45.53 247 GLY A O 1
ATOM 2004 N N . PRO A 1 248 ? -8.078 -8.944 10.757 1.00 66.56 248 PRO A N 1
ATOM 2005 C CA . PRO A 1 248 ? -9.127 -7.965 10.483 1.00 66.56 248 PRO A CA 1
ATOM 2006 C C . PRO A 1 248 ? -10.383 -8.181 11.336 1.00 66.56 248 PRO A C 1
ATOM 2008 O O . PRO A 1 248 ? -10.793 -9.315 11.599 1.00 66.56 248 PRO A O 1
ATOM 2011 N N . ALA A 1 249 ? -11.014 -7.073 11.729 1.00 65.00 249 ALA A N 1
ATOM 2012 C CA . ALA A 1 249 ? -12.282 -7.054 12.451 1.00 65.00 249 ALA A CA 1
ATOM 2013 C C . ALA A 1 249 ? -13.401 -6.443 11.600 1.00 65.00 249 ALA A C 1
ATOM 2015 O O . ALA A 1 249 ? -13.198 -5.452 10.896 1.00 65.00 249 ALA A O 1
ATOM 2016 N N . ILE A 1 250 ? -14.606 -7.004 11.678 1.00 78.81 250 ILE A N 1
ATOM 2017 C CA . ILE A 1 250 ? -15.757 -6.560 10.882 1.00 78.81 250 ILE A CA 1
ATOM 2018 C C . ILE A 1 250 ? -16.973 -6.424 11.800 1.00 78.81 250 ILE A C 1
ATOM 2020 O O . ILE A 1 250 ? -17.233 -7.294 12.631 1.00 78.81 250 ILE A O 1
ATOM 2024 N N . ARG A 1 251 ? -17.745 -5.340 11.658 1.00 69.81 251 ARG A N 1
ATOM 2025 C CA . ARG A 1 251 ? -19.055 -5.227 12.320 1.00 69.81 251 ARG A CA 1
ATOM 2026 C C . ARG A 1 251 ? -19.959 -6.364 11.824 1.00 69.81 251 ARG A C 1
ATOM 2028 O O . ARG A 1 251 ? -20.044 -6.556 10.611 1.00 69.81 251 ARG A O 1
ATOM 2035 N N . PRO A 1 252 ? -20.651 -7.104 12.705 1.00 49.25 252 PRO A N 1
ATOM 2036 C CA . PRO A 1 252 ? -21.605 -8.100 12.260 1.00 49.25 252 PRO A CA 1
ATOM 2037 C C . PRO A 1 252 ? -22.696 -7.392 11.451 1.00 49.25 252 PRO A C 1
ATOM 2039 O O . PRO A 1 252 ? -23.343 -6.462 11.938 1.00 49.25 252 PRO A O 1
ATOM 2042 N N . ALA A 1 253 ? -22.906 -7.830 10.208 1.00 40.44 253 ALA A N 1
ATOM 2043 C CA . ALA A 1 253 ? -24.187 -7.616 9.549 1.00 40.44 253 ALA A CA 1
ATOM 2044 C C . ALA A 1 253 ? -25.274 -8.335 10.370 1.00 40.44 253 ALA A C 1
ATOM 2046 O O . ALA A 1 253 ? -24.968 -9.137 11.249 1.00 40.44 253 ALA A O 1
ATOM 2047 N N . SER A 1 254 ? -26.550 -8.100 10.087 1.00 35.84 254 SER A N 1
ATOM 2048 C CA . SER A 1 254 ? -27.701 -8.748 10.741 1.00 35.84 254 SER A CA 1
ATOM 2049 C C . SER A 1 254 ? -27.765 -10.290 10.612 1.00 35.84 254 SER A C 1
ATOM 2051 O O . SER A 1 254 ? -28.803 -10.887 10.883 1.00 35.84 254 SER A O 1
ATOM 2053 N N . GLN A 1 255 ? -26.668 -10.952 10.237 1.00 32.69 255 GLN A N 1
ATOM 2054 C CA . GLN A 1 255 ? -26.480 -12.396 10.240 1.00 32.69 255 GLN A CA 1
ATOM 2055 C C . GLN A 1 255 ? -25.460 -12.811 11.321 1.00 32.69 255 GLN A C 1
ATOM 2057 O O . GLN A 1 255 ? -24.455 -12.126 11.523 1.00 32.69 255 GLN A O 1
ATOM 2062 N N . PRO A 1 256 ? -25.702 -13.923 12.041 1.00 32.81 256 PRO A N 1
ATOM 2063 C CA . PRO A 1 256 ? -24.805 -14.396 13.096 1.00 32.81 256 PRO A CA 1
ATOM 2064 C C . PRO A 1 256 ? -23.408 -14.702 12.533 1.00 32.81 256 PRO A C 1
ATOM 2066 O O . PRO A 1 256 ? -23.317 -15.204 11.414 1.00 32.81 256 PRO A O 1
ATOM 2069 N N . CYS A 1 257 ? -22.335 -14.420 13.301 1.00 33.78 257 CYS A N 1
ATOM 2070 C CA . CYS A 1 257 ? -20.961 -14.789 12.921 1.00 33.78 257 CYS A CA 1
ATOM 2071 C C . CYS A 1 257 ? -20.971 -16.310 12.631 1.00 33.78 257 CYS A C 1
ATOM 2073 O O . CYS A 1 257 ? -21.088 -17.127 13.548 1.00 33.78 257 CYS A O 1
ATOM 2075 N N . GLY A 1 258 ? -20.952 -16.685 11.351 1.00 33.56 258 GLY A N 1
ATOM 2076 C CA . GLY A 1 258 ? -21.020 -18.073 10.921 1.00 33.56 258 GLY A CA 1
ATOM 2077 C C . GLY A 1 258 ? -19.765 -18.796 11.376 1.00 33.56 258 GLY A C 1
ATOM 2078 O O . GLY A 1 258 ? -18.654 -18.393 11.041 1.00 33.56 258 GLY A O 1
ATOM 2079 N N . ALA A 1 259 ? -19.945 -19.855 12.159 1.00 30.12 259 ALA A N 1
ATOM 2080 C CA . ALA A 1 259 ? -18.875 -20.777 12.473 1.00 30.12 259 ALA A CA 1
ATOM 2081 C C . ALA A 1 259 ? -18.259 -21.282 11.160 1.00 30.12 259 ALA A C 1
ATOM 2083 O O . ALA A 1 259 ? -18.967 -21.849 10.327 1.00 30.12 259 ALA A O 1
ATOM 2084 N N . LEU A 1 260 ? -16.946 -21.113 11.003 1.00 29.94 260 LEU A N 1
ATOM 2085 C CA . LEU A 1 260 ? -16.128 -21.887 10.072 1.00 29.94 260 LEU A CA 1
ATOM 2086 C C . LEU A 1 260 ? -16.208 -23.364 10.490 1.00 29.94 260 LEU A C 1
ATOM 2088 O O . LEU A 1 260 ? -15.321 -23.899 11.146 1.00 29.94 260 LEU A O 1
ATOM 2092 N N . HIS A 1 261 ? -17.322 -24.021 10.174 1.00 24.95 261 HIS A N 1
ATOM 2093 C CA . HIS A 1 261 ? -17.406 -25.470 10.180 1.00 24.95 261 HIS A CA 1
ATOM 2094 C C . HIS A 1 261 ? -16.769 -25.949 8.884 1.00 24.95 261 HIS A C 1
ATOM 2096 O O . HIS A 1 261 ? -17.361 -25.860 7.810 1.00 24.95 261 HIS A O 1
ATOM 2102 N N . SER A 1 262 ? -15.559 -26.485 9.009 1.00 31.98 262 SER A N 1
ATOM 2103 C CA . SER A 1 262 ? -15.015 -27.425 8.045 1.00 31.98 262 SER A CA 1
ATOM 2104 C C . SER A 1 262 ? -16.022 -28.562 7.856 1.00 31.98 262 SER A C 1
ATOM 2106 O O . SER A 1 262 ? -16.236 -29.413 8.718 1.00 31.98 262 SER A O 1
ATOM 2108 N N . ARG A 1 263 ? -16.695 -28.564 6.711 1.00 25.94 263 ARG A N 1
ATOM 2109 C CA . ARG A 1 263 ? -17.432 -29.723 6.223 1.00 25.94 263 ARG A CA 1
ATOM 2110 C C . ARG A 1 263 ? -17.093 -29.908 4.759 1.00 25.94 263 ARG A C 1
ATOM 2112 O O . ARG A 1 263 ? -17.809 -29.411 3.910 1.00 25.94 263 ARG A O 1
ATOM 2119 N N . HIS A 1 264 ? -16.039 -30.670 4.493 1.00 25.56 264 HIS A N 1
ATOM 2120 C CA . HIS A 1 264 ? -16.148 -31.750 3.521 1.00 25.56 264 HIS A CA 1
ATOM 2121 C C . HIS A 1 264 ? -15.311 -32.952 3.992 1.00 25.56 264 HIS A C 1
ATOM 2123 O O . HIS A 1 264 ? -14.146 -32.780 4.352 1.00 25.56 264 HIS A O 1
ATOM 2129 N N . PRO A 1 265 ? -15.924 -34.147 4.079 1.00 29.61 265 PRO A N 1
ATOM 2130 C CA . PRO A 1 265 ? -15.268 -35.376 4.490 1.00 29.61 265 PRO A CA 1
ATOM 2131 C C . PRO A 1 265 ? -14.502 -36.013 3.323 1.00 29.61 265 PRO A C 1
ATOM 2133 O O . PRO A 1 265 ? -14.778 -35.759 2.155 1.00 29.61 265 PRO A O 1
ATOM 2136 N N . HIS A 1 266 ? -13.561 -36.875 3.694 1.00 25.84 266 HIS A N 1
ATOM 2137 C CA . HIS A 1 266 ? -12.831 -37.825 2.861 1.00 25.84 266 HIS A CA 1
ATOM 2138 C C . HIS A 1 266 ? -13.626 -38.475 1.710 1.00 25.84 266 HIS A C 1
ATOM 2140 O O . HIS A 1 266 ? -14.736 -38.957 1.918 1.00 25.84 266 HIS A O 1
ATOM 2146 N N . LEU A 1 267 ? -12.950 -38.609 0.566 1.00 24.50 267 LEU A N 1
ATOM 2147 C CA . LEU A 1 267 ? -13.023 -39.664 -0.466 1.00 24.50 267 LEU A CA 1
ATOM 2148 C C . LEU A 1 267 ? -11.675 -39.519 -1.213 1.00 24.50 267 LEU A C 1
ATOM 2150 O O . LEU A 1 267 ? -11.437 -38.462 -1.777 1.00 24.50 267 LEU A O 1
ATOM 2154 N N . LEU A 1 268 ? -10.635 -40.353 -1.083 1.00 26.77 268 LEU A N 1
ATOM 2155 C CA . LEU A 1 268 ? -10.514 -41.808 -1.257 1.00 26.77 268 LEU A CA 1
ATOM 2156 C C . LEU A 1 268 ? -11.152 -42.313 -2.558 1.00 26.77 268 LEU A C 1
ATOM 2158 O O . LEU A 1 268 ? -12.226 -42.908 -2.532 1.00 26.77 268 LEU A O 1
ATOM 2162 N N . LEU A 1 269 ? -10.461 -42.052 -3.673 1.00 31.33 269 LEU A N 1
ATOM 2163 C CA . LEU A 1 269 ? -9.914 -43.045 -4.613 1.00 31.33 269 LEU A CA 1
ATOM 2164 C C . LEU A 1 269 ? -8.865 -42.378 -5.513 1.00 31.33 269 LEU A C 1
ATOM 2166 O O . LEU A 1 269 ? -9.113 -41.227 -5.932 1.00 31.33 269 LEU A O 1
#

Foldseek 3Di:
DAFLDWADDQFIWTQHDVPGIDTHHDPAADKKWKAAPDVPVVVVVVVVQVVPWDKDFAWWAAPVGIGTGIITRDALVVVVVVCVVSVNRMAMAPNPPHSNNVVCVVVVHDHRDDPPDDPPDPDDDDFFWEKEKEFPDDLVVLDQGFKIKIWIDGPPPPPPDPDDDDPRDIDMDGDHSQRSLQVVLVVCQVSVGSYYHYDPCLRVVVSSVVVCVVVVHQHNPDVVSDPDNDPDPPDPDDDPPDVRHRGHMGGDDVDHPDPPPDDDDDDDD

Secondary structure (DSSP, 8-state):
--EEEEEESSSEEEEETTTEEEEE---S---EEEE-S-GGGGHHHHHHHHHHSEEEEEEEEETTEEEEEEEEE--HHHHHHHHHHTTT--EEESTT--HHHHHHHTTT--TT--SS--TT-S------EEEEEEE-S-GGGT----EEEEEEEETTTTS--SS-----EEEEEESSHHHHHHHHHHHHHHH--SEEEETTHHHHHHHHHHHHHHTTPPP-SSTTS---S------S------TT-BSP-BPPPSS--------------

pLDDT: mean 76.05, std 21.93, range [23.64, 97.06]